Protein AF-A0A9Q0P8E7-F1 (afdb_monomer)

Radius of gyration: 23.66 Å; Cα contacts (8 Å, |Δi|>4): 334; chains: 1; bounding box: 44×58×59 Å

InterPro domains:
  IPR012562 GUCT [PF08152] (137-218)
  IPR027417 P-loop containing nucleoside triphosphate hydrolase [G3DSA:3.40.50.300] (23-135)
  IPR027417 P-loop containing nucleoside triphosphate hydrolase [SSF52540] (27-108)
  IPR035979 RNA-binding domain superfamily [SSF54928] (144-217)
  IPR050079 DEAD box RNA helicase [PTHR47959] (25-187)
  IPR059027 DDX21/DDX50 dimerisation domain [PF26142] (85-135)

Secondary structure (DSSP, 8-state):
----TTEEEEEEEEE----SS--BSEEEESS--SSHHHHHHHHTTB--TT-EEEEEEEEEGGGHHHHHHHHHHHT-PPEEEPPPPHHHHHHHHHHHHHHHHTTS-HHHHHHHHHHHHHHHHHHTHHHHHHHHHHHTT-SSPPPPB-TTT--BTEEEEEEEE-TTT--SPP-HHHHHHHHHHH-HHHHHS---EEE-TTSSEEEEEEEHHHHHHHHTSPPPTTEEEE-

Structure (mmCIF, N/CA/C/O backbone):
data_AF-A0A9Q0P8E7-F1
#
_entry.id   AF-A0A9Q0P8E7-F1
#
loop_
_atom_site.group_PDB
_atom_site.id
_atom_site.type_symbol
_atom_site.label_atom_id
_atom_site.label_alt_id
_atom_site.label_comp_id
_atom_site.label_asym_id
_atom_site.label_entity_id
_atom_site.label_seq_id
_atom_site.pdbx_PDB_ins_code
_atom_site.Cartn_x
_atom_site.Cartn_y
_atom_site.Cartn_z
_atom_site.occupancy
_atom_site.B_iso_or_equiv
_atom_site.auth_seq_id
_atom_site.auth_comp_id
_atom_site.auth_asym_id
_atom_site.auth_atom_id
_atom_site.pdbx_PDB_model_num
ATOM 1 N N . MET A 1 1 ? 3.735 -5.425 6.706 1.00 26.36 1 MET A N 1
ATOM 2 C CA . MET A 1 1 ? 3.389 -6.072 5.425 1.00 26.36 1 MET A CA 1
ATOM 3 C C . MET A 1 1 ? 3.982 -5.191 4.336 1.00 26.36 1 MET A C 1
ATOM 5 O O . MET A 1 1 ? 3.662 -4.012 4.311 1.00 26.36 1 MET A O 1
ATOM 9 N N . VAL A 1 2 ? 4.982 -5.672 3.596 1.00 25.03 2 VAL A N 1
ATOM 10 C CA . VAL A 1 2 ? 5.740 -4.841 2.645 1.00 25.03 2 VAL A CA 1
ATOM 11 C C . VAL A 1 2 ? 5.049 -4.952 1.295 1.00 25.03 2 VAL A C 1
ATOM 13 O O . VAL A 1 2 ? 5.231 -5.946 0.603 1.00 25.03 2 VAL A O 1
ATOM 16 N N . PHE A 1 3 ? 4.211 -3.972 0.966 1.00 35.22 3 PHE A N 1
ATOM 17 C CA . PHE A 1 3 ? 3.725 -3.800 -0.397 1.00 35.22 3 PHE A CA 1
ATOM 18 C C . PHE A 1 3 ? 4.709 -2.886 -1.115 1.00 35.22 3 PHE A C 1
ATOM 20 O O . PHE A 1 3 ? 4.715 -1.671 -0.937 1.00 35.22 3 PHE A O 1
ATOM 27 N N . ASP A 1 4 ? 5.608 -3.520 -1.849 1.00 40.09 4 ASP A N 1
ATOM 28 C CA . ASP A 1 4 ? 6.466 -2.872 -2.823 1.00 40.09 4 ASP A CA 1
ATOM 29 C C . ASP A 1 4 ? 5.620 -2.524 -4.062 1.00 40.09 4 ASP A C 1
ATOM 31 O O . ASP A 1 4 ? 5.033 -3.417 -4.671 1.00 40.09 4 ASP A O 1
ATOM 35 N N . ARG A 1 5 ? 5.509 -1.240 -4.431 1.00 41.00 5 ARG A N 1
ATOM 36 C CA . ARG A 1 5 ? 4.754 -0.819 -5.631 1.00 41.00 5 ARG A CA 1
ATOM 37 C C . ARG A 1 5 ? 5.446 -1.214 -6.942 1.00 41.00 5 ARG A C 1
ATOM 39 O O . ARG A 1 5 ? 4.818 -1.085 -7.990 1.00 41.00 5 ARG A O 1
ATOM 46 N N . GLU A 1 6 ? 6.684 -1.719 -6.927 1.00 42.59 6 GLU A N 1
ATOM 47 C CA . GLU A 1 6 ? 7.258 -2.368 -8.117 1.00 42.59 6 GLU A CA 1
ATOM 48 C C . GLU A 1 6 ? 6.738 -3.799 -8.326 1.00 42.59 6 GLU A C 1
ATOM 50 O O . GLU A 1 6 ? 6.921 -4.390 -9.400 1.00 42.59 6 GLU A O 1
ATOM 55 N N . SER A 1 7 ? 6.048 -4.344 -7.322 1.00 50.69 7 SER A N 1
ATOM 56 C CA . SER A 1 7 ? 5.418 -5.652 -7.376 1.00 50.69 7 SER A CA 1
ATOM 57 C C . SER A 1 7 ? 3.962 -5.517 -7.819 1.00 50.69 7 SER A C 1
ATOM 59 O O . SER A 1 7 ? 3.120 -4.931 -7.141 1.00 50.69 7 SER A O 1
ATOM 61 N N . SER A 1 8 ? 3.657 -6.053 -8.994 1.00 58.56 8 SER A N 1
ATOM 62 C CA . SER A 1 8 ? 2.297 -6.105 -9.529 1.00 58.56 8 SER A CA 1
ATOM 63 C C . SER A 1 8 ? 1.613 -7.409 -9.110 1.00 58.56 8 SER A C 1
ATOM 65 O O . SER A 1 8 ? 2.279 -8.414 -8.846 1.00 58.56 8 SER A O 1
ATOM 67 N N . LEU A 1 9 ? 0.279 -7.397 -9.063 1.00 68.19 9 LEU A N 1
ATOM 68 C CA . LEU A 1 9 ? -0.528 -8.567 -8.725 1.00 68.19 9 LEU A CA 1
ATOM 69 C C . LEU A 1 9 ? -1.249 -9.093 -9.968 1.00 68.19 9 LEU A C 1
ATOM 71 O O . LEU A 1 9 ? -1.713 -8.324 -10.810 1.00 68.19 9 LEU A O 1
ATOM 75 N N . CYS A 1 10 ? -1.343 -10.414 -10.078 1.00 66.88 10 CYS A N 1
ATOM 76 C CA . CYS A 1 10 ? -2.197 -11.092 -11.051 1.00 66.88 10 CYS A CA 1
ATOM 77 C C . CYS A 1 10 ? -3.254 -11.924 -10.327 1.00 66.88 10 CYS A C 1
ATOM 79 O O . CYS A 1 10 ? -2.896 -12.701 -9.443 1.00 66.88 10 CYS A O 1
ATOM 81 N N . LEU A 1 11 ? -4.521 -11.791 -10.716 1.00 66.94 11 LEU A N 1
ATOM 82 C CA . LEU A 1 11 ? -5.637 -12.582 -10.203 1.00 66.94 11 LEU A CA 1
ATOM 83 C C . LEU A 1 11 ? -6.106 -13.616 -11.228 1.00 66.94 11 LEU A C 1
ATOM 85 O O . LEU A 1 11 ? -6.181 -13.337 -12.427 1.00 66.94 11 LEU A O 1
ATOM 89 N N . LEU A 1 12 ? -6.458 -14.803 -10.731 1.00 66.12 12 LEU A N 1
ATOM 90 C CA . LEU A 1 12 ? -7.119 -15.853 -11.502 1.00 66.12 12 LEU A CA 1
ATOM 91 C C . LEU A 1 12 ? -8.271 -16.489 -10.695 1.00 66.12 12 LEU A C 1
ATOM 93 O O . LEU A 1 12 ? -8.021 -16.995 -9.593 1.00 66.12 12 LEU A O 1
ATOM 97 N N . PRO A 1 13 ? -9.503 -16.535 -11.238 1.00 60.94 13 PRO A N 1
ATOM 98 C CA . PRO A 1 13 ? -10.588 -17.339 -10.684 1.00 60.94 13 PRO A CA 1
ATOM 99 C C . PRO A 1 13 ? -10.421 -18.825 -11.049 1.00 60.94 13 PRO A C 1
ATOM 101 O O . PRO A 1 13 ? -10.174 -19.179 -12.202 1.00 60.94 13 PRO A O 1
ATOM 104 N N . LEU A 1 14 ? -10.567 -19.711 -10.063 1.00 60.06 14 LEU A N 1
ATOM 105 C CA . LEU A 1 14 ? -10.424 -21.164 -10.194 1.00 60.06 14 LEU A CA 1
ATOM 106 C C . LEU A 1 14 ? -11.671 -21.878 -9.665 1.00 60.06 14 LEU A C 1
ATOM 108 O O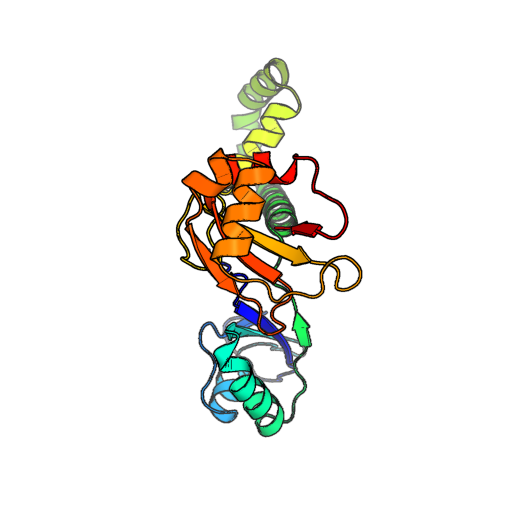 . LEU A 1 14 ? -12.055 -21.701 -8.510 1.00 60.06 14 LEU A O 1
ATOM 112 N N . MET A 1 15 ? -12.269 -22.744 -10.484 1.00 53.81 15 MET A N 1
ATOM 113 C CA . MET A 1 15 ? -13.305 -23.690 -10.058 1.00 53.81 15 MET A CA 1
ATOM 114 C C . MET A 1 15 ? -12.689 -25.081 -9.880 1.00 53.81 15 MET A C 1
ATOM 116 O O . MET A 1 15 ? -12.276 -25.683 -10.871 1.00 53.81 15 MET A O 1
ATOM 120 N N . LEU A 1 16 ? -12.667 -25.631 -8.657 1.00 50.19 16 LEU A N 1
ATOM 121 C CA . LEU A 1 16 ? -12.149 -26.985 -8.424 1.00 50.19 16 LEU A CA 1
ATOM 122 C C . LEU A 1 16 ? -13.096 -27.870 -7.591 1.00 50.19 16 LEU A C 1
ATOM 124 O O . LEU A 1 16 ? -13.428 -27.616 -6.436 1.00 50.19 16 LEU A O 1
ATOM 128 N N . HIS A 1 17 ? -13.509 -29.002 -8.155 1.00 49.62 17 HIS A N 1
ATOM 129 C CA . HIS 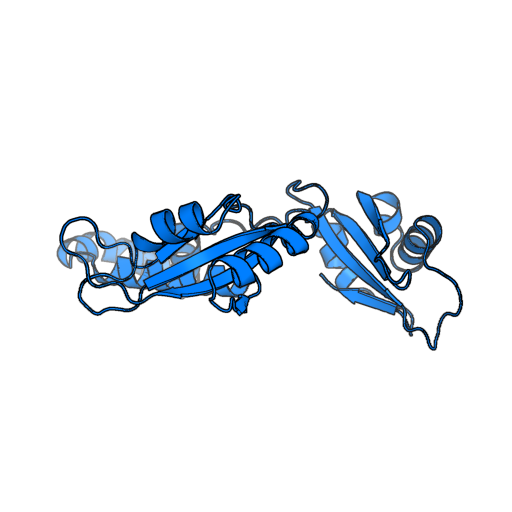A 1 17 ? -14.300 -30.001 -7.436 1.00 49.62 17 HIS A CA 1
ATOM 130 C C . HIS A 1 17 ? -13.385 -31.046 -6.790 1.00 49.62 17 HIS A C 1
ATOM 132 O O . HIS A 1 17 ? -13.130 -32.088 -7.387 1.00 49.62 17 HIS A O 1
ATOM 138 N N . LEU A 1 18 ? -12.895 -30.802 -5.566 1.00 37.62 18 LEU A N 1
ATOM 139 C CA . LEU A 1 18 ? -12.249 -31.863 -4.782 1.00 37.62 18 LEU A CA 1
ATOM 140 C C . LEU A 1 18 ? -12.406 -31.733 -3.256 1.00 37.62 18 LEU A C 1
ATOM 142 O O . LEU A 1 18 ? -12.385 -30.655 -2.661 1.00 37.62 18 LEU A O 1
ATOM 146 N N . VAL A 1 19 ? -12.602 -32.907 -2.656 1.00 38.69 19 VAL A N 1
ATOM 147 C CA . VAL A 1 19 ? -13.008 -33.220 -1.279 1.00 38.69 19 VAL A CA 1
ATOM 148 C C . VAL A 1 19 ? -11.929 -32.871 -0.239 1.00 38.69 19 VAL A C 1
ATOM 150 O O . VAL A 1 19 ? -10.742 -33.049 -0.481 1.00 38.69 19 VAL A O 1
ATOM 153 N N . GLY A 1 20 ? -12.363 -32.433 0.952 1.00 40.19 20 GLY A N 1
ATOM 154 C CA . GLY A 1 20 ? -11.711 -32.741 2.238 1.00 40.19 20 GLY A CA 1
ATOM 155 C C . GLY A 1 20 ? -10.509 -31.896 2.691 1.00 40.19 20 GLY A C 1
ATOM 156 O O . GLY A 1 20 ? -9.395 -32.080 2.212 1.00 40.19 20 GLY A O 1
ATOM 157 N N . LEU A 1 21 ? -10.748 -31.076 3.725 1.00 37.81 21 LEU A N 1
ATOM 158 C CA . LEU A 1 21 ? -9.804 -30.421 4.655 1.00 37.81 21 LEU A CA 1
ATOM 159 C C . LEU A 1 21 ? -9.171 -29.071 4.238 1.00 37.81 21 LEU A C 1
ATOM 161 O O . LEU A 1 21 ? -8.441 -28.968 3.254 1.00 37.81 21 LEU A O 1
ATOM 165 N N . ILE A 1 22 ? -9.442 -28.082 5.110 1.00 40.78 22 ILE A N 1
ATOM 166 C CA . ILE A 1 22 ? -9.050 -26.657 5.171 1.00 40.78 22 ILE A CA 1
ATOM 167 C C . ILE A 1 22 ? -9.604 -25.796 4.019 1.00 40.78 22 ILE A C 1
ATOM 169 O O . ILE A 1 22 ? -9.157 -25.877 2.878 1.00 40.78 22 ILE A O 1
ATOM 173 N N . SER A 1 23 ? -10.600 -24.955 4.317 1.00 41.44 23 SER A N 1
ATOM 174 C CA . SER A 1 23 ? -11.191 -24.004 3.368 1.00 41.44 23 SER A CA 1
ATOM 175 C C . SER A 1 23 ? -10.263 -22.804 3.149 1.00 41.44 23 SER A C 1
ATOM 177 O O . SER A 1 23 ? -10.319 -21.833 3.900 1.00 41.44 23 SER A O 1
ATOM 179 N N . GLN A 1 24 ? -9.412 -22.848 2.125 1.00 55.75 24 GLN A N 1
ATOM 180 C CA . GLN A 1 24 ? -8.679 -21.664 1.670 1.00 55.75 24 GLN A CA 1
ATOM 181 C C . GLN A 1 24 ? -9.476 -20.985 0.553 1.00 55.75 24 GLN A C 1
ATOM 183 O O . GLN A 1 24 ? -9.570 -21.494 -0.564 1.00 55.75 24 GLN A O 1
ATOM 188 N N . THR A 1 25 ? -10.094 -19.845 0.868 1.00 67.00 25 THR A N 1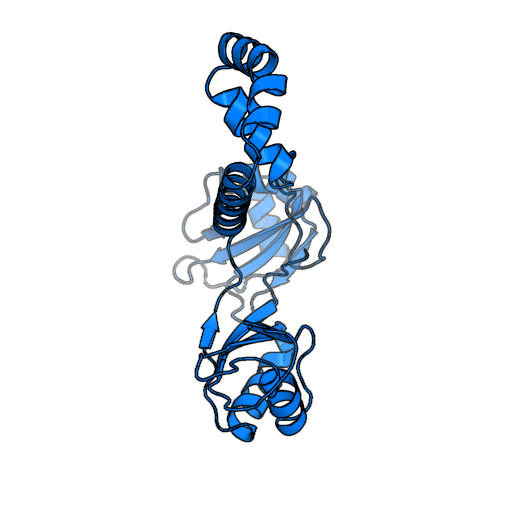
ATOM 189 C CA . THR A 1 25 ? -10.829 -19.013 -0.102 1.00 67.00 25 THR A CA 1
ATOM 190 C C . THR A 1 25 ? -9.900 -18.406 -1.148 1.00 67.00 25 THR A C 1
ATOM 192 O O . THR A 1 25 ? -10.341 -18.127 -2.259 1.00 67.00 25 THR A O 1
ATOM 195 N N . GLN A 1 26 ? -8.620 -18.232 -0.807 1.00 77.88 26 GLN A N 1
ATOM 196 C CA . GLN A 1 26 ? -7.619 -17.625 -1.674 1.00 77.88 26 GLN A CA 1
ATOM 197 C C . GLN A 1 26 ? -6.240 -18.275 -1.474 1.00 77.88 26 GLN A C 1
ATOM 199 O O . GLN A 1 26 ? -5.923 -18.741 -0.378 1.00 77.88 26 GLN A O 1
ATOM 204 N N . ILE A 1 27 ? -5.423 -18.300 -2.529 1.00 85.44 27 ILE A N 1
ATOM 205 C CA . ILE A 1 27 ? -4.009 -18.711 -2.510 1.00 85.44 27 ILE A CA 1
ATOM 206 C C . ILE A 1 27 ? -3.159 -17.542 -2.990 1.00 85.44 27 ILE A C 1
ATOM 208 O O . ILE A 1 27 ? -3.457 -16.960 -4.027 1.00 85.44 27 ILE A O 1
ATOM 212 N N . ILE A 1 28 ? -2.085 -17.227 -2.266 1.00 86.75 28 ILE A N 1
ATOM 213 C CA . ILE A 1 28 ? -1.140 -16.170 -2.639 1.00 86.75 28 ILE A CA 1
ATOM 214 C C . ILE A 1 28 ? 0.215 -16.809 -2.944 1.00 86.75 28 ILE A C 1
ATOM 216 O O . ILE A 1 28 ? 0.825 -17.440 -2.079 1.00 86.75 28 ILE A O 1
ATOM 220 N N . HIS A 1 29 ? 0.694 -16.640 -4.173 1.00 87.25 29 HIS A N 1
ATOM 221 C CA . HIS A 1 29 ? 2.041 -17.013 -4.592 1.00 87.25 29 HIS A CA 1
ATOM 222 C C . HIS A 1 29 ? 2.970 -15.828 -4.349 1.00 87.25 29 HIS A C 1
ATOM 224 O O . HIS A 1 29 ? 2.994 -14.883 -5.136 1.00 87.25 29 HIS A O 1
ATOM 230 N N . TYR A 1 30 ? 3.697 -15.879 -3.231 1.00 85.00 30 TYR A N 1
ATOM 231 C CA . TYR A 1 30 ? 4.673 -14.848 -2.867 1.00 85.00 30 TYR A CA 1
ATOM 232 C C . TYR A 1 30 ? 5.881 -14.833 -3.813 1.00 85.00 30 TYR A C 1
ATOM 234 O O . TYR A 1 30 ? 6.385 -13.775 -4.170 1.00 85.00 30 TYR A O 1
ATOM 242 N N . GLU A 1 31 ? 6.311 -16.016 -4.251 1.00 85.50 31 GLU A N 1
ATOM 243 C CA . GLU A 1 31 ? 7.310 -16.186 -5.302 1.00 85.50 31 GLU A CA 1
ATOM 244 C C . GLU A 1 31 ? 6.644 -16.763 -6.545 1.00 85.50 31 GLU A C 1
ATOM 246 O O . GLU A 1 31 ? 5.782 -17.647 -6.450 1.00 85.50 31 GLU A O 1
ATOM 251 N N . LEU A 1 32 ? 7.068 -16.282 -7.713 1.00 86.81 32 LEU A N 1
ATOM 252 C CA . LEU A 1 32 ? 6.521 -16.734 -8.980 1.00 86.81 32 LEU A CA 1
ATOM 253 C C . LEU A 1 32 ? 6.874 -18.217 -9.217 1.00 86.81 32 LEU A C 1
ATOM 255 O O . LEU A 1 32 ? 8.054 -18.572 -9.168 1.00 86.81 32 LEU A O 1
ATOM 259 N N . PRO A 1 33 ? 5.890 -19.091 -9.499 1.00 87.88 33 PRO A N 1
ATOM 260 C CA . PRO A 1 33 ? 6.164 -20.468 -9.896 1.00 87.88 33 PRO A CA 1
ATOM 261 C C . PRO A 1 33 ? 7.005 -20.522 -11.175 1.00 87.88 33 PRO A C 1
ATOM 263 O O . PRO A 1 33 ? 6.771 -19.758 -12.112 1.00 87.88 33 PRO A O 1
ATOM 266 N N . ASN A 1 34 ? 7.958 -21.453 -11.227 1.00 85.06 34 ASN A N 1
ATOM 267 C CA . ASN A 1 34 ? 8.855 -21.606 -12.378 1.00 85.06 34 ASN A CA 1
ATOM 268 C C . ASN A 1 34 ? 8.170 -22.245 -13.597 1.00 85.06 34 ASN A C 1
ATOM 270 O O . ASN A 1 34 ? 8.646 -22.079 -14.718 1.00 85.06 34 ASN A O 1
ATOM 274 N N . ASP A 1 35 ? 7.072 -22.971 -13.380 1.00 87.38 35 ASP A N 1
ATOM 275 C CA . ASP A 1 35 ? 6.348 -23.723 -14.401 1.00 87.38 35 ASP A CA 1
ATOM 276 C C . ASP A 1 35 ? 4.837 -23.784 -14.106 1.00 87.38 35 ASP A C 1
ATOM 278 O O . ASP A 1 35 ? 4.372 -23.558 -12.979 1.00 87.38 35 ASP A O 1
ATOM 282 N N . ALA A 1 36 ? 4.061 -24.081 -15.152 1.00 87.06 36 ALA A N 1
ATOM 283 C CA . ALA A 1 36 ? 2.602 -24.120 -15.100 1.00 87.06 36 ALA A CA 1
ATOM 284 C C . ALA A 1 36 ? 2.057 -25.264 -14.231 1.00 87.06 36 ALA A C 1
ATOM 286 O O . ALA A 1 36 ? 1.033 -25.093 -13.572 1.00 87.06 36 ALA A O 1
ATOM 287 N N . GLU A 1 37 ? 2.738 -26.409 -14.183 1.00 86.00 37 GLU A N 1
ATOM 288 C CA . GLU A 1 37 ? 2.315 -27.566 -13.389 1.00 86.00 37 GLU A CA 1
ATOM 289 C C . GLU A 1 37 ? 2.348 -27.237 -11.889 1.00 86.00 37 GLU A C 1
ATOM 291 O O . GLU A 1 37 ? 1.368 -27.434 -11.167 1.00 86.00 37 GLU A O 1
ATOM 296 N N . THR A 1 38 ? 3.440 -26.627 -11.431 1.00 87.25 38 THR A N 1
ATOM 297 C CA . THR A 1 38 ? 3.610 -26.134 -10.064 1.00 87.25 38 THR A CA 1
ATOM 298 C C . THR A 1 38 ? 2.567 -25.073 -9.727 1.00 87.25 38 THR A C 1
ATOM 300 O O . THR A 1 38 ? 1.990 -25.105 -8.634 1.00 87.25 38 THR A O 1
ATOM 303 N N . PHE A 1 39 ? 2.292 -24.149 -10.654 1.00 87.25 39 PHE A N 1
ATOM 304 C CA . PHE A 1 39 ? 1.235 -23.157 -10.479 1.00 87.25 39 PHE A CA 1
ATOM 305 C C . PHE A 1 39 ? -0.129 -23.826 -10.277 1.00 87.25 39 PHE A C 1
ATOM 307 O O . PHE A 1 39 ? -0.792 -23.550 -9.278 1.00 87.25 39 PHE A O 1
ATOM 314 N N . VAL A 1 40 ? -0.524 -24.751 -11.155 1.00 84.38 40 VAL A N 1
ATOM 315 C CA . VAL A 1 40 ? -1.815 -25.452 -11.076 1.00 84.38 40 VAL A CA 1
ATOM 316 C C . VAL A 1 40 ? -1.919 -26.290 -9.798 1.00 84.38 40 VAL A C 1
ATOM 318 O O . VAL A 1 40 ? -2.937 -26.226 -9.111 1.00 84.38 40 VAL A O 1
ATOM 321 N N . HIS A 1 41 ? -0.870 -27.017 -9.407 1.00 85.06 41 HIS A N 1
ATOM 322 C CA . HIS A 1 41 ? -0.876 -27.843 -8.193 1.00 85.06 41 HIS A CA 1
ATOM 323 C C . HIS A 1 41 ? -1.008 -27.035 -6.894 1.00 85.06 41 HIS A C 1
ATOM 325 O O . HIS A 1 41 ? -1.677 -27.477 -5.951 1.00 85.06 41 HIS A O 1
ATOM 331 N N . ARG A 1 42 ? -0.378 -25.856 -6.828 1.00 84.88 42 ARG A N 1
ATOM 332 C CA . ARG A 1 42 ? -0.468 -24.944 -5.676 1.00 84.88 42 ARG A CA 1
ATOM 333 C C . ARG A 1 42 ? -1.802 -24.203 -5.657 1.00 84.88 42 ARG A C 1
ATOM 335 O O . ARG A 1 42 ? -2.469 -24.162 -4.626 1.00 84.88 42 ARG A O 1
ATOM 342 N N . SER A 1 43 ? -2.217 -23.674 -6.804 1.00 84.50 43 SER A N 1
ATOM 343 C CA . SER A 1 43 ? -3.485 -22.963 -6.964 1.00 84.50 43 SER A CA 1
ATOM 344 C C . SER A 1 43 ? -4.694 -23.886 -6.787 1.00 84.50 43 SER A C 1
ATOM 346 O O . SER A 1 43 ? -5.718 -23.460 -6.267 1.00 84.50 43 SER A O 1
ATOM 348 N N . GLY A 1 44 ? -4.566 -25.183 -7.083 1.00 77.56 44 GLY A N 1
ATOM 349 C CA . GLY A 1 44 ? -5.608 -26.191 -6.856 1.00 77.56 44 GLY A CA 1
ATOM 350 C C . GLY A 1 44 ? -5.970 -26.434 -5.382 1.00 77.56 44 GLY A C 1
ATOM 351 O O . GLY A 1 44 ? -6.782 -27.304 -5.073 1.00 77.56 44 GLY A O 1
ATOM 352 N N . ARG A 1 45 ? -5.372 -25.690 -4.443 1.00 79.00 45 ARG A N 1
ATOM 353 C CA . ARG A 1 45 ? -5.734 -25.707 -3.019 1.00 79.00 45 ARG A CA 1
ATOM 354 C C . ARG A 1 45 ? -6.902 -24.774 -2.677 1.00 79.00 45 ARG A C 1
ATOM 356 O O . ARG A 1 45 ? -7.463 -24.934 -1.591 1.00 79.00 45 ARG A O 1
ATOM 363 N N . THR A 1 46 ? -7.306 -23.880 -3.589 1.00 76.88 46 THR A N 1
ATOM 364 C CA . THR A 1 46 ? -8.482 -23.003 -3.435 1.00 76.88 46 THR A CA 1
ATOM 365 C C . THR A 1 46 ? -9.729 -23.516 -4.175 1.00 76.88 46 THR A C 1
ATOM 367 O O . THR A 1 46 ? -9.652 -24.473 -4.940 1.00 76.88 46 THR A O 1
ATOM 370 N N . GLY A 1 47 ? -10.890 -22.896 -3.920 1.00 66.00 47 GLY A N 1
ATOM 371 C CA . GLY A 1 47 ? -12.114 -23.089 -4.706 1.00 66.00 47 GLY A CA 1
ATOM 372 C C . GLY A 1 47 ? -12.768 -24.460 -4.558 1.00 66.00 47 GLY A C 1
ATOM 373 O O . GLY A 1 47 ? -13.021 -25.115 -5.559 1.00 66.00 47 GLY A O 1
ATOM 374 N N . ARG A 1 48 ? -13.016 -24.916 -3.318 1.00 66.50 48 ARG A N 1
ATOM 375 C CA . ARG A 1 48 ? -13.616 -26.234 -3.018 1.00 66.50 48 ARG A CA 1
ATOM 376 C C . ARG A 1 48 ? -15.145 -26.188 -2.891 1.00 66.50 48 ARG A C 1
ATOM 378 O O . ARG A 1 48 ? -15.721 -25.158 -2.551 1.00 66.50 48 ARG A O 1
ATOM 385 N N . ALA A 1 49 ? -15.788 -27.349 -3.065 1.00 61.59 49 ALA A N 1
ATOM 386 C CA . ALA A 1 49 ? -17.235 -27.562 -2.884 1.00 61.59 49 ALA A CA 1
ATOM 387 C C . ALA A 1 49 ? -18.124 -26.690 -3.796 1.00 61.59 49 ALA A C 1
ATOM 389 O O . ALA A 1 49 ? -19.112 -26.112 -3.347 1.00 61.59 49 ALA A O 1
ATOM 390 N N . GLY A 1 50 ? -17.753 -26.583 -5.076 1.00 59.66 50 GLY A N 1
ATOM 391 C CA . GLY A 1 50 ? -18.515 -25.831 -6.079 1.00 59.66 50 GLY A CA 1
ATOM 392 C C . GLY A 1 50 ? -18.404 -24.308 -5.955 1.00 59.66 50 GLY A C 1
ATOM 393 O O . GLY A 1 50 ? -19.085 -23.601 -6.690 1.00 59.66 50 GLY A O 1
ATOM 394 N N . LYS A 1 51 ? -17.560 -23.799 -5.047 1.00 66.31 51 LYS A N 1
ATOM 395 C CA . LYS A 1 51 ? -17.255 -22.369 -4.922 1.00 66.31 51 LYS A CA 1
ATOM 396 C C . LYS A 1 51 ? -16.037 -22.003 -5.761 1.00 66.31 51 LYS A C 1
ATOM 398 O O . LYS A 1 51 ? -15.088 -22.779 -5.844 1.00 66.31 51 LYS A O 1
ATOM 403 N N . GLU A 1 52 ? -16.053 -20.805 -6.326 1.00 71.44 52 GLU A N 1
ATOM 404 C CA . GLU A 1 52 ? -14.875 -20.215 -6.957 1.00 71.44 52 GLU A CA 1
ATOM 405 C C . GLU A 1 52 ? -13.820 -19.879 -5.893 1.00 71.44 52 GLU A C 1
ATOM 407 O O . GLU A 1 52 ? -14.140 -19.440 -4.785 1.00 71.44 52 GLU A O 1
ATOM 412 N N . GLY A 1 53 ? -12.559 -20.140 -6.217 1.00 75.94 53 GLY A N 1
ATOM 413 C CA . GLY A 1 53 ? -11.393 -19.725 -5.449 1.00 75.94 53 GLY A CA 1
ATOM 414 C C . GLY A 1 53 ? -10.571 -18.714 -6.231 1.00 75.94 53 GLY A C 1
ATOM 415 O O . GLY A 1 53 ? -10.619 -18.692 -7.459 1.00 75.94 53 GLY A O 1
ATOM 416 N N . THR A 1 54 ? -9.791 -17.893 -5.535 1.00 84.00 54 THR A N 1
ATOM 417 C CA . THR A 1 54 ? -8.922 -16.896 -6.176 1.00 84.00 54 THR A CA 1
ATOM 418 C C . THR A 1 54 ? -7.455 -17.241 -5.944 1.00 84.00 54 THR A C 1
ATOM 420 O O . THR A 1 54 ? -7.035 -17.451 -4.807 1.00 84.00 54 THR A O 1
ATOM 423 N N . ALA A 1 55 ? -6.656 -17.279 -7.009 1.00 86.19 55 ALA A N 1
ATOM 424 C CA . ALA A 1 55 ? -5.200 -17.315 -6.909 1.00 86.19 55 ALA A CA 1
ATOM 425 C C . ALA A 1 55 ? -4.620 -15.933 -7.228 1.00 86.19 55 ALA A C 1
ATOM 427 O O . ALA A 1 55 ? -4.978 -15.329 -8.237 1.00 86.19 55 ALA A O 1
ATOM 428 N N . ILE A 1 56 ? -3.723 -15.458 -6.366 1.00 89.19 56 ILE A N 1
ATOM 429 C CA . ILE A 1 56 ? -3.027 -14.178 -6.480 1.00 89.19 56 ILE A CA 1
ATOM 430 C C . ILE A 1 56 ? -1.543 -14.461 -6.693 1.00 89.19 56 ILE A C 1
ATOM 432 O O . ILE A 1 56 ? -0.951 -15.212 -5.920 1.00 89.19 56 ILE A O 1
ATOM 436 N N . LEU A 1 57 ? -0.928 -13.871 -7.714 1.00 89.19 57 LEU A N 1
ATOM 437 C CA . LEU A 1 57 ? 0.510 -13.977 -7.958 1.00 89.19 57 LEU A CA 1
ATOM 438 C C . LEU A 1 57 ? 1.169 -12.615 -7.766 1.00 89.19 57 LEU A C 1
ATOM 440 O O . LEU A 1 57 ? 0.753 -11.643 -8.395 1.00 89.19 57 LEU A O 1
ATOM 444 N N . MET A 1 58 ? 2.205 -12.565 -6.929 1.00 89.62 58 MET A N 1
ATOM 445 C CA . MET A 1 58 ? 3.091 -11.410 -6.787 1.00 89.62 58 MET A CA 1
ATOM 446 C C . MET A 1 58 ? 4.283 -11.571 -7.730 1.00 89.62 58 MET A C 1
ATOM 448 O O . MET A 1 58 ? 4.886 -12.643 -7.798 1.00 89.62 58 MET A O 1
ATOM 452 N N . PHE A 1 59 ? 4.619 -10.521 -8.477 1.00 86.56 59 PHE A N 1
ATOM 453 C CA . PHE A 1 59 ? 5.771 -10.540 -9.377 1.00 86.56 59 PHE A CA 1
ATOM 454 C C . PHE A 1 59 ? 6.396 -9.150 -9.519 1.00 86.56 59 PHE A C 1
ATOM 456 O O . PHE A 1 59 ? 5.698 -8.140 -9.450 1.00 86.56 59 PHE A O 1
ATOM 463 N N . THR A 1 60 ? 7.702 -9.100 -9.780 1.00 84.62 60 THR A N 1
ATOM 464 C CA . THR A 1 60 ? 8.432 -7.848 -10.039 1.00 84.62 60 THR A CA 1
ATOM 465 C C . THR A 1 60 ? 8.454 -7.496 -11.526 1.00 84.62 60 THR A C 1
ATOM 467 O O . THR A 1 60 ? 8.257 -8.348 -12.398 1.00 84.62 60 THR A O 1
ATOM 470 N N . SER A 1 61 ? 8.768 -6.243 -11.856 1.00 79.19 61 SER A N 1
ATOM 471 C CA . SER A 1 61 ? 8.875 -5.760 -13.244 1.00 79.19 61 SER A CA 1
ATOM 472 C C . SER A 1 61 ? 9.754 -6.652 -14.145 1.00 79.19 61 SER A C 1
ATOM 474 O O . SER A 1 61 ? 9.393 -6.932 -15.294 1.00 79.19 61 SER A O 1
ATOM 476 N N . SER A 1 62 ? 10.860 -7.177 -13.606 1.00 81.81 62 SER A N 1
ATOM 477 C CA . SER A 1 62 ? 11.786 -8.074 -14.315 1.00 81.81 62 SER A CA 1
ATOM 478 C C . SER A 1 62 ? 11.180 -9.445 -14.653 1.00 81.81 62 SER A C 1
ATOM 480 O O . SER A 1 62 ? 11.524 -10.048 -15.671 1.00 81.81 62 SER A O 1
ATOM 482 N N . GLN A 1 63 ? 10.212 -9.909 -13.860 1.00 87.25 63 GLN A N 1
ATOM 483 C CA . GLN A 1 63 ? 9.558 -11.214 -13.998 1.00 87.25 63 GLN A CA 1
ATOM 484 C C . GLN A 1 63 ? 8.357 -1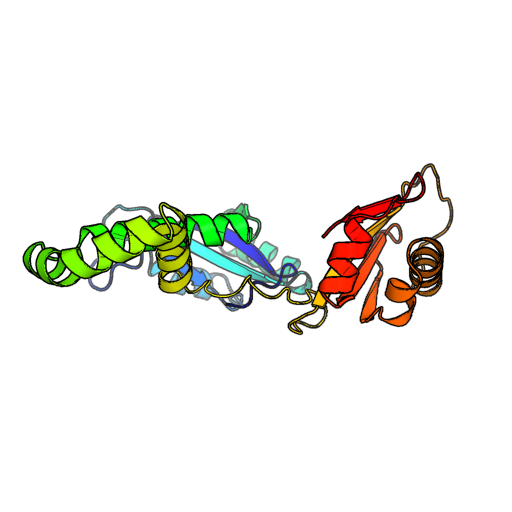1.195 -14.954 1.00 87.25 63 GLN A C 1
ATOM 486 O O . GLN A 1 63 ? 7.751 -12.233 -15.224 1.00 87.25 63 GLN A O 1
ATOM 491 N N . ARG A 1 64 ? 8.017 -10.039 -15.537 1.00 86.81 64 ARG A N 1
ATOM 492 C CA . ARG A 1 64 ? 6.837 -9.883 -16.405 1.00 86.81 64 ARG A CA 1
ATOM 493 C C . ARG A 1 64 ? 6.828 -10.823 -17.616 1.00 86.81 64 ARG A C 1
ATOM 495 O O . ARG A 1 64 ? 5.761 -11.234 -18.069 1.00 86.81 64 ARG A O 1
ATOM 502 N N . ARG A 1 65 ? 8.001 -11.171 -18.161 1.00 88.25 65 ARG A N 1
ATOM 503 C CA . ARG A 1 65 ? 8.107 -12.157 -19.257 1.00 88.25 65 ARG A CA 1
ATOM 504 C C . ARG A 1 65 ? 7.747 -13.563 -18.783 1.00 88.25 65 ARG A C 1
ATOM 506 O O . ARG A 1 65 ? 7.036 -14.262 -19.497 1.00 88.25 65 ARG A O 1
ATOM 513 N N . THR A 1 66 ? 8.186 -13.937 -17.585 1.00 89.38 66 THR A N 1
ATOM 514 C CA . THR A 1 66 ? 7.882 -15.230 -16.965 1.00 89.38 66 THR A CA 1
ATOM 515 C C . THR A 1 66 ? 6.387 -15.370 -16.705 1.00 89.38 66 THR A C 1
ATOM 517 O O . THR A 1 66 ? 5.814 -16.386 -17.075 1.00 89.38 66 THR A O 1
ATOM 520 N N . VAL A 1 67 ? 5.725 -14.320 -16.202 1.00 90.62 67 VAL A N 1
ATOM 521 C CA . VAL A 1 67 ? 4.259 -14.305 -16.018 1.00 90.62 67 VAL A CA 1
ATOM 522 C C . VAL A 1 67 ? 3.521 -14.578 -17.332 1.00 90.62 67 VAL A C 1
ATOM 524 O O . VAL A 1 67 ? 2.611 -15.396 -17.361 1.00 90.62 67 VAL A O 1
ATOM 527 N N . ARG A 1 68 ? 3.945 -13.955 -18.441 1.00 89.00 68 ARG A N 1
ATOM 528 C CA . ARG A 1 68 ? 3.343 -14.190 -19.769 1.00 89.00 68 ARG A CA 1
ATOM 529 C C . ARG A 1 68 ? 3.576 -15.606 -20.300 1.00 89.00 68 ARG A C 1
ATOM 531 O O . ARG A 1 68 ? 2.748 -16.102 -21.061 1.00 89.00 68 ARG A O 1
ATOM 538 N N . SER A 1 69 ? 4.711 -16.227 -19.968 1.00 90.19 69 SER A N 1
ATOM 539 C CA . SER A 1 69 ? 4.939 -17.641 -20.293 1.00 90.19 69 SER A CA 1
ATOM 540 C C . SER A 1 69 ? 4.004 -18.512 -19.471 1.00 90.19 69 SER A C 1
ATOM 542 O O . SER A 1 69 ? 3.269 -19.306 -20.037 1.00 90.19 69 SER A O 1
ATOM 544 N N . LEU A 1 70 ? 3.942 -18.272 -18.160 1.00 89.94 70 LEU A N 1
ATOM 545 C CA . LEU A 1 70 ? 3.097 -19.018 -17.237 1.00 89.94 70 LEU A CA 1
ATOM 546 C C . LEU A 1 70 ? 1.615 -18.954 -17.631 1.00 89.94 70 LEU A C 1
ATOM 548 O O . LEU A 1 70 ? 0.952 -19.981 -17.648 1.00 89.94 70 LEU A O 1
ATOM 552 N N . GLU A 1 71 ? 1.117 -17.773 -18.005 1.00 89.06 71 GLU A N 1
ATOM 553 C CA . GLU A 1 71 ? -0.245 -17.559 -18.512 1.00 89.06 71 GLU A CA 1
ATOM 554 C C . GLU A 1 71 ? -0.529 -18.416 -19.762 1.00 89.06 71 GLU A C 1
ATOM 556 O O . GLU A 1 71 ? -1.550 -19.101 -19.859 1.00 89.06 71 GLU A O 1
ATOM 561 N N . ARG A 1 72 ? 0.417 -18.433 -20.711 1.00 89.19 72 ARG A N 1
ATOM 562 C CA . ARG A 1 72 ? 0.325 -19.222 -21.947 1.00 89.19 72 ARG A CA 1
ATOM 563 C C . ARG A 1 72 ? 0.364 -20.723 -21.672 1.00 89.19 72 ARG A C 1
ATOM 565 O O . ARG A 1 72 ? -0.457 -21.451 -22.221 1.00 89.19 72 ARG A O 1
ATOM 572 N N . ASP A 1 73 ? 1.304 -21.160 -20.844 1.00 89.19 73 ASP A N 1
ATOM 573 C CA . ASP A 1 73 ? 1.578 -22.570 -20.567 1.00 89.19 73 ASP A CA 1
ATOM 574 C C . ASP A 1 73 ? 0.487 -23.183 -19.675 1.00 89.19 73 ASP A C 1
ATOM 576 O O . ASP A 1 73 ? 0.102 -24.335 -19.864 1.00 89.19 73 ASP A O 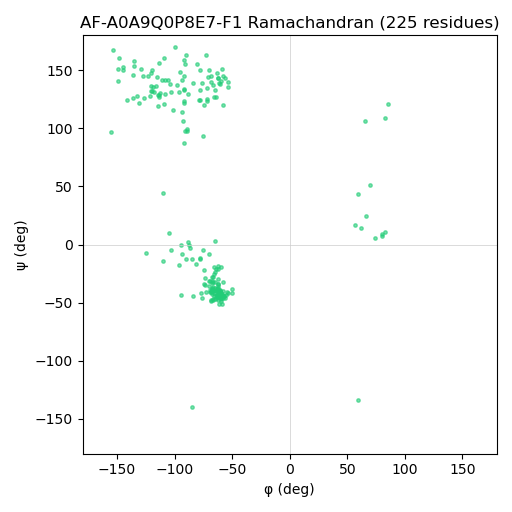1
ATOM 580 N N . ALA A 1 74 ? -0.074 -22.400 -18.747 1.00 85.94 74 ALA A N 1
ATOM 581 C CA . ALA A 1 74 ? -1.226 -22.793 -17.937 1.00 85.94 74 ALA A CA 1
ATOM 582 C C . ALA A 1 74 ? -2.560 -22.700 -18.701 1.00 85.94 74 ALA A C 1
ATOM 584 O O . ALA A 1 74 ? -3.576 -23.196 -18.214 1.00 85.94 74 ALA A O 1
ATOM 585 N N . GLY A 1 75 ? -2.583 -22.050 -19.871 1.00 83.00 75 GLY A N 1
ATOM 586 C CA . GLY A 1 75 ? -3.771 -21.934 -20.720 1.00 83.00 75 GLY A CA 1
ATOM 587 C C . GLY A 1 75 ? -4.909 -21.106 -20.112 1.00 83.00 75 GLY A C 1
ATOM 588 O O . GLY A 1 75 ? -6.069 -21.297 -20.477 1.00 83.00 75 GLY A O 1
ATOM 589 N N . CYS A 1 76 ? -4.608 -20.196 -19.185 1.00 81.69 76 CYS A N 1
ATOM 590 C CA . CYS A 1 76 ? -5.591 -19.358 -18.496 1.00 81.69 76 CYS A CA 1
ATOM 591 C C . CYS A 1 76 ? -5.172 -17.889 -18.560 1.00 81.69 76 CYS A C 1
ATOM 593 O O . CYS A 1 76 ? -3.988 -17.604 -18.657 1.00 81.69 76 CYS A O 1
ATOM 595 N N . LYS A 1 77 ? -6.134 -16.958 -18.548 1.00 83.19 77 LYS A N 1
ATOM 596 C CA . LYS A 1 77 ? -5.844 -15.517 -18.609 1.00 83.19 77 LYS A CA 1
ATOM 597 C C . LYS A 1 77 ? -5.715 -14.935 -17.212 1.00 83.19 77 LYS A C 1
ATOM 599 O O . LYS A 1 77 ? -6.581 -15.184 -16.377 1.00 83.19 77 LYS A O 1
ATOM 604 N N . PHE A 1 78 ? -4.685 -14.130 -16.990 1.00 89.00 78 PHE A N 1
ATOM 605 C CA . PHE A 1 78 ? -4.480 -13.435 -15.723 1.00 89.00 78 PHE A CA 1
ATOM 606 C C . PHE A 1 78 ? -4.996 -12.000 -15.802 1.00 89.00 78 PHE A C 1
ATOM 608 O O . PHE A 1 78 ? -4.762 -11.289 -16.780 1.00 89.00 78 PHE A O 1
ATOM 615 N N . GLU A 1 79 ? -5.677 -11.558 -14.750 1.00 88.88 79 GLU A N 1
ATOM 616 C CA . GLU A 1 79 ? -6.064 -10.160 -14.591 1.00 88.88 79 GLU A CA 1
ATOM 617 C C . GLU A 1 79 ? -4.986 -9.416 -13.807 1.00 88.88 79 GLU A C 1
ATOM 619 O O . GLU A 1 79 ? -4.671 -9.787 -12.679 1.00 88.88 79 GLU A O 1
ATOM 624 N N . PHE A 1 80 ? -4.417 -8.363 -14.392 1.00 86.94 80 PHE A N 1
ATOM 625 C CA . PHE A 1 80 ? -3.492 -7.493 -13.670 1.00 86.94 80 PHE A CA 1
ATOM 626 C C . PHE A 1 80 ? -4.276 -6.536 -12.782 1.00 86.94 80 PHE A C 1
ATOM 628 O O . PHE A 1 80 ? -5.085 -5.757 -13.284 1.00 86.94 80 PHE A O 1
ATOM 635 N N . VAL A 1 81 ? -3.970 -6.547 -11.488 1.00 84.94 81 VAL A N 1
ATOM 636 C CA . VAL A 1 81 ? -4.539 -5.614 -10.516 1.00 84.94 81 VAL A CA 1
ATOM 637 C C . VAL A 1 81 ? -3.427 -4.854 -9.805 1.00 84.94 81 VAL A C 1
ATOM 639 O O . VAL A 1 81 ? -2.331 -5.377 -9.575 1.00 84.94 81 VAL A O 1
ATOM 642 N N . SER A 1 82 ? -3.694 -3.592 -9.482 1.00 77.62 82 SER A N 1
ATOM 643 C CA . SER A 1 82 ? -2.807 -2.812 -8.626 1.00 77.62 82 SER A CA 1
ATOM 644 C C . SER A 1 82 ? -2.870 -3.334 -7.188 1.00 77.62 82 SER A C 1
ATOM 646 O O . SER A 1 82 ? -3.914 -3.838 -6.766 1.00 77.62 82 SER A O 1
ATOM 648 N N . PRO A 1 83 ? -1.777 -3.217 -6.414 1.00 79.44 83 PRO A N 1
ATOM 649 C CA . PRO A 1 83 ? -1.855 -3.418 -4.974 1.00 79.44 83 PRO A CA 1
ATOM 650 C C . PRO A 1 83 ? -2.859 -2.432 -4.355 1.00 79.44 83 PRO A C 1
ATOM 652 O O . PRO A 1 83 ? -3.036 -1.335 -4.898 1.00 79.44 83 PRO A O 1
ATOM 655 N N . PRO A 1 84 ? -3.504 -2.807 -3.235 1.00 80.19 84 PRO A N 1
ATOM 656 C CA . PRO A 1 84 ? -4.457 -1.934 -2.572 1.00 80.19 84 PRO A CA 1
ATOM 657 C C . PRO A 1 84 ? -3.766 -0.666 -2.070 1.00 80.19 84 PRO A C 1
ATOM 659 O O . PRO A 1 84 ? -2.585 -0.681 -1.695 1.00 80.19 84 PRO A O 1
ATOM 662 N N . THR A 1 85 ? -4.507 0.434 -2.064 1.00 80.62 85 THR A N 1
ATOM 663 C CA . THR A 1 85 ? -4.015 1.707 -1.529 1.00 80.62 85 THR A CA 1
ATOM 664 C C . THR A 1 85 ? -3.942 1.669 -0.002 1.00 80.62 85 THR A C 1
ATOM 666 O O . THR A 1 85 ? -4.516 0.797 0.652 1.00 80.62 85 THR A O 1
ATOM 669 N N . VAL A 1 86 ? -3.205 2.607 0.601 1.00 79.75 86 VAL A N 1
ATOM 670 C CA . VAL A 1 86 ? -3.111 2.682 2.069 1.00 79.75 86 VAL A CA 1
ATOM 671 C C . VAL A 1 86 ? -4.488 2.970 2.663 1.00 79.75 86 VAL A C 1
ATOM 673 O O . VAL A 1 86 ? -4.859 2.392 3.678 1.00 79.75 86 VAL A O 1
ATOM 676 N N . GLU A 1 87 ? -5.255 3.823 1.996 1.00 81.81 87 GLU A N 1
ATOM 677 C CA . GLU A 1 87 ? -6.610 4.211 2.354 1.00 81.81 87 GLU A CA 1
ATOM 678 C C . GLU A 1 87 ? -7.561 3.006 2.331 1.00 81.81 87 GLU A C 1
ATOM 680 O O . GLU A 1 87 ? -8.251 2.764 3.319 1.00 81.81 87 GLU A O 1
ATOM 685 N N . GLU A 1 88 ? -7.528 2.195 1.268 1.00 82.19 88 GLU A N 1
ATOM 686 C CA . GLU A 1 88 ? -8.314 0.952 1.170 1.00 82.19 88 GLU A CA 1
ATOM 687 C C . GLU A 1 88 ? -7.953 -0.047 2.277 1.00 82.19 88 GLU A C 1
ATOM 689 O O . GLU A 1 88 ? -8.823 -0.705 2.851 1.00 82.19 88 GLU A O 1
ATOM 694 N N . VAL A 1 89 ? -6.663 -0.159 2.610 1.00 85.81 89 VAL A N 1
ATOM 695 C CA . VAL A 1 89 ? -6.199 -1.029 3.699 1.00 85.81 89 VAL A CA 1
ATOM 696 C C . VAL A 1 89 ? -6.702 -0.526 5.055 1.00 85.81 89 VAL A C 1
ATOM 698 O O . VAL A 1 89 ? -7.128 -1.334 5.883 1.00 85.81 89 VAL A O 1
ATOM 701 N N . LEU A 1 90 ? -6.669 0.789 5.290 1.00 85.31 90 LEU A N 1
ATOM 702 C CA . LEU A 1 90 ? -7.174 1.402 6.520 1.00 85.31 90 LEU A CA 1
ATOM 703 C C . LEU A 1 90 ? -8.681 1.181 6.673 1.00 85.31 90 LEU A C 1
ATOM 705 O O . LEU A 1 90 ? -9.129 0.768 7.743 1.00 85.31 90 LEU A O 1
ATOM 709 N N . GLU A 1 91 ? -9.445 1.408 5.606 1.00 87.62 91 GLU A N 1
ATOM 710 C CA . GLU A 1 91 ? -10.893 1.201 5.585 1.00 87.62 91 GLU A CA 1
ATOM 711 C C . GLU A 1 91 ? -11.244 -0.267 5.855 1.00 87.62 91 GLU A C 1
ATOM 713 O O . GLU A 1 91 ? -11.980 -0.565 6.798 1.00 87.62 91 GLU A O 1
ATOM 718 N N . SER A 1 92 ? -10.630 -1.201 5.120 1.00 87.75 92 SER A N 1
ATOM 719 C CA . SER A 1 92 ? -10.869 -2.635 5.309 1.00 87.75 92 SER A CA 1
ATOM 720 C C . SER A 1 92 ? -10.493 -3.107 6.718 1.00 87.75 92 SER A C 1
ATOM 722 O O . SER A 1 92 ? -11.217 -3.897 7.328 1.00 87.75 92 SER A O 1
ATOM 724 N N . SER A 1 93 ? -9.392 -2.601 7.282 1.00 87.50 93 SER A N 1
ATOM 725 C CA . SER A 1 93 ? -8.994 -2.941 8.652 1.00 87.50 93 SER A CA 1
ATOM 726 C C . SER A 1 93 ? -9.987 -2.402 9.687 1.00 87.50 93 SER A C 1
ATOM 728 O O . SER A 1 93 ? -10.357 -3.111 10.626 1.00 87.50 93 SER A O 1
ATOM 730 N N . ALA A 1 94 ? -10.497 -1.181 9.499 1.00 88.81 94 ALA A N 1
ATOM 731 C CA . ALA A 1 94 ? -11.534 -0.624 10.363 1.00 88.81 94 ALA A CA 1
ATOM 732 C C . ALA A 1 94 ? -12.818 -1.474 10.332 1.00 88.81 94 ALA A C 1
ATOM 734 O O . ALA A 1 94 ? -13.380 -1.784 11.387 1.00 88.81 94 ALA A O 1
ATOM 735 N N . GLU A 1 95 ? -13.250 -1.926 9.153 1.00 91.00 95 GLU A N 1
ATOM 736 C CA . GLU A 1 95 ? -14.403 -2.823 9.011 1.00 91.00 95 GLU A CA 1
ATOM 737 C C . GLU A 1 95 ? -14.195 -4.175 9.709 1.00 91.00 95 GLU A C 1
ATOM 739 O O . GLU A 1 95 ? -15.107 -4.685 10.371 1.00 91.00 95 GLU A O 1
ATOM 744 N N . GLN A 1 96 ? -12.991 -4.748 9.618 1.00 89.19 96 GLN A N 1
ATOM 745 C CA . GLN A 1 96 ? -12.640 -5.992 10.311 1.00 89.19 96 GLN A CA 1
ATOM 746 C C . GLN A 1 96 ? -12.713 -5.841 11.834 1.00 89.19 96 GLN A C 1
ATOM 748 O O . GLN A 1 96 ? -13.232 -6.726 12.526 1.00 89.19 96 GLN A O 1
ATOM 753 N N . VAL A 1 97 ? -12.250 -4.709 12.372 1.00 92.94 97 VAL A N 1
ATOM 754 C CA . VAL A 1 97 ? -12.387 -4.406 13.802 1.00 92.94 97 VAL A CA 1
ATOM 755 C C . VAL A 1 97 ? -13.861 -4.309 14.179 1.00 92.94 97 VAL A C 1
ATOM 757 O O . VAL A 1 97 ? -14.273 -4.927 15.157 1.00 92.94 97 VAL A O 1
ATOM 760 N N . VAL A 1 98 ? -14.689 -3.618 13.390 1.00 92.38 98 VAL A N 1
ATOM 761 C CA . VAL A 1 98 ? -16.138 -3.528 13.644 1.00 92.38 98 VAL A CA 1
ATOM 762 C C . VAL A 1 98 ? -16.791 -4.913 13.653 1.00 92.38 98 VAL A C 1
ATOM 764 O O . VAL A 1 98 ? -17.595 -5.208 14.539 1.00 92.38 98 VAL A O 1
ATOM 767 N N . ALA A 1 99 ? -16.435 -5.787 12.710 1.00 91.25 99 ALA A N 1
ATOM 768 C CA . ALA A 1 99 ? -16.923 -7.164 12.685 1.00 91.25 99 ALA A CA 1
ATOM 769 C C . ALA A 1 99 ? -16.504 -7.948 13.940 1.00 91.25 99 ALA A C 1
ATOM 771 O O . ALA A 1 99 ? -17.311 -8.689 14.500 1.00 91.25 99 ALA A O 1
ATOM 772 N N . THR A 1 100 ? -15.279 -7.732 14.419 1.00 90.81 100 THR A N 1
ATOM 773 C CA . THR A 1 100 ? -14.764 -8.344 15.652 1.00 90.81 100 THR A CA 1
ATOM 774 C C . THR A 1 100 ? -15.516 -7.837 16.884 1.00 90.81 100 THR A C 1
ATOM 776 O O . THR A 1 100 ? -15.934 -8.633 17.724 1.00 90.81 100 THR A O 1
ATOM 779 N N . LEU A 1 101 ? -15.767 -6.527 16.968 1.00 91.38 101 LEU A N 1
ATOM 780 C CA . LEU A 1 101 ? -16.509 -5.907 18.069 1.00 91.38 101 LEU A CA 1
ATOM 781 C C . LEU A 1 101 ? -17.953 -6.420 18.166 1.00 91.38 101 LEU A C 1
ATOM 783 O O . LEU A 1 101 ? -18.467 -6.586 19.269 1.00 91.38 101 LEU A O 1
ATOM 787 N N . ARG A 1 102 ? -18.598 -6.744 17.036 1.00 91.69 102 ARG A N 1
ATOM 788 C CA . ARG A 1 102 ? -19.943 -7.356 17.022 1.00 91.69 102 ARG A CA 1
ATOM 789 C C . ARG A 1 102 ? -19.991 -8.745 17.666 1.00 91.69 102 ARG A C 1
ATOM 791 O O . ARG A 1 102 ? -21.070 -9.181 18.050 1.00 91.69 102 ARG A O 1
ATOM 798 N N . GLY A 1 103 ? -18.857 -9.440 17.765 1.00 91.81 103 GLY A N 1
ATOM 799 C CA . GLY A 1 103 ? -18.758 -10.759 18.394 1.00 91.81 103 GLY A CA 1
ATOM 800 C C . GLY A 1 103 ? -18.541 -10.727 19.910 1.00 91.81 103 GLY A C 1
ATOM 801 O O . GLY A 1 103 ? -18.474 -11.788 20.527 1.00 91.81 103 GLY A O 1
ATOM 802 N N . VAL A 1 104 ? -18.399 -9.545 20.520 1.00 93.75 104 VAL A N 1
ATOM 803 C CA . VAL A 1 104 ? -18.135 -9.413 21.960 1.00 93.75 104 VAL A CA 1
ATOM 804 C C . VAL A 1 104 ? -19.385 -9.769 22.768 1.00 93.75 104 VAL A C 1
ATOM 806 O O . VAL A 1 104 ? -20.491 -9.324 22.464 1.00 93.75 104 VAL A O 1
ATOM 809 N N . HIS A 1 105 ? -19.208 -10.569 23.823 1.00 94.62 105 HIS A N 1
ATOM 810 C CA . HIS A 1 105 ? -20.309 -11.009 24.677 1.00 94.62 105 HIS A CA 1
ATOM 811 C C . HIS A 1 105 ? -20.924 -9.830 25.465 1.00 94.62 105 HIS A C 1
ATOM 813 O O . HIS A 1 105 ? -20.164 -9.041 26.034 1.00 94.62 105 HIS A O 1
ATOM 819 N N . PRO A 1 106 ? -22.265 -9.722 25.578 1.00 92.75 106 PRO A N 1
ATOM 820 C CA . PRO A 1 106 ? -22.924 -8.597 26.253 1.00 92.75 106 PRO A CA 1
ATOM 821 C C . PRO A 1 106 ? -22.459 -8.353 27.695 1.00 92.75 106 PRO A C 1
ATOM 823 O O . PRO A 1 106 ? -22.213 -7.213 28.070 1.00 92.75 106 PRO A O 1
ATOM 826 N N . GLU A 1 107 ? -22.244 -9.408 28.485 1.00 93.06 107 GLU A N 1
ATOM 827 C CA . GLU A 1 107 ? -21.757 -9.271 29.872 1.00 93.06 107 GLU A CA 1
ATOM 828 C C . GLU A 1 107 ? -20.367 -8.624 29.950 1.00 93.06 107 GLU A C 1
ATOM 830 O O . GLU A 1 107 ? -20.065 -7.871 30.874 1.00 93.06 107 GLU A O 1
ATOM 835 N N . SER A 1 108 ? -19.506 -8.882 28.959 1.00 92.81 108 SER A N 1
ATOM 836 C CA . SER A 1 108 ? -18.212 -8.207 28.883 1.00 92.81 108 SER A CA 1
ATOM 837 C C . SER A 1 108 ? -18.400 -6.720 28.591 1.00 92.81 108 SER A C 1
ATOM 839 O O . SER A 1 108 ? -17.711 -5.899 29.185 1.00 92.81 108 SER A O 1
ATOM 841 N N . VAL A 1 109 ? -19.357 -6.357 27.729 1.00 93.19 109 VAL A N 1
ATOM 842 C CA . VAL A 1 109 ? -19.666 -4.954 27.405 1.00 93.19 109 VAL A CA 1
ATOM 843 C C . VAL A 1 109 ? -20.113 -4.182 28.649 1.00 93.19 109 VAL A C 1
ATOM 845 O O . VAL A 1 109 ? -19.653 -3.058 28.866 1.00 93.19 109 VAL A O 1
ATOM 848 N N . GLU A 1 110 ? -20.943 -4.780 29.505 1.00 94.06 110 GLU A N 1
ATOM 849 C CA . GLU A 1 110 ? -21.400 -4.148 30.752 1.00 94.06 110 GLU A CA 1
ATOM 850 C C . GLU A 1 110 ? -20.232 -3.757 31.668 1.00 94.06 110 GLU A C 1
ATOM 852 O O . GLU A 1 110 ? -20.217 -2.648 32.205 1.00 94.06 110 GLU A O 1
ATOM 857 N N . PHE A 1 111 ? -19.203 -4.605 31.771 1.00 94.88 111 PHE A N 1
ATOM 858 C CA . PHE A 1 111 ? -18.015 -4.330 32.587 1.00 94.88 111 PHE A CA 1
ATOM 859 C C . PHE A 1 111 ? -17.233 -3.087 32.120 1.00 94.88 111 PHE A C 1
ATOM 861 O O . PHE A 1 111 ? -16.714 -2.333 32.943 1.00 94.88 111 PHE A O 1
ATOM 868 N N . PHE A 1 112 ? -17.165 -2.838 30.807 1.00 94.06 112 PHE A N 1
ATOM 869 C CA . PHE A 1 112 ? -16.440 -1.690 30.241 1.00 94.06 112 PHE A CA 1
ATOM 870 C C . PHE A 1 112 ? -17.304 -0.430 30.079 1.00 94.06 112 PHE A C 1
ATOM 872 O O . PHE A 1 112 ? -16.761 0.659 29.873 1.00 94.06 112 PHE A O 1
ATOM 879 N N . THR A 1 113 ? -18.630 -0.547 30.202 1.00 94.69 113 THR A N 1
ATOM 880 C CA . THR A 1 113 ? -19.583 0.547 29.947 1.00 94.69 113 THR A CA 1
ATOM 881 C 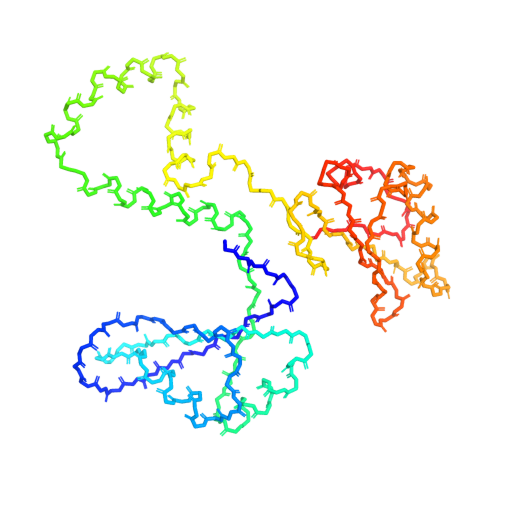C . THR A 1 113 ? -19.313 1.806 30.788 1.00 94.69 113 THR A C 1
ATOM 883 O O . THR A 1 113 ? -19.270 2.888 30.199 1.00 94.69 113 THR A O 1
ATOM 886 N N . PRO A 1 114 ? -19.050 1.731 32.111 1.00 96.25 114 PRO A N 1
ATOM 887 C CA . PRO A 1 114 ? -18.796 2.932 32.914 1.00 96.25 114 PRO A CA 1
ATOM 888 C C . PRO A 1 114 ? -17.548 3.707 32.470 1.00 96.25 114 PRO A C 1
ATOM 890 O O . PRO A 1 114 ? -17.531 4.936 32.482 1.00 96.25 114 PRO A O 1
ATOM 893 N N . THR A 1 115 ? -16.493 2.998 32.064 1.00 94.88 115 THR A N 1
ATOM 894 C CA . THR A 1 115 ? -15.255 3.612 31.563 1.00 94.88 115 THR A CA 1
ATOM 895 C C . THR A 1 115 ? -15.465 4.207 30.175 1.00 94.88 115 THR A C 1
ATOM 897 O O . THR A 1 115 ? -15.002 5.313 29.906 1.00 94.88 115 THR A O 1
ATOM 900 N N . ALA A 1 116 ? -16.202 3.505 29.309 1.00 94.00 116 ALA A N 1
ATOM 901 C CA . ALA A 1 116 ? -16.536 3.988 27.975 1.00 94.00 116 ALA A CA 1
ATOM 902 C C . ALA A 1 116 ? -17.363 5.283 28.026 1.00 94.00 116 ALA A C 1
ATOM 904 O O . ALA A 1 116 ? -17.076 6.210 27.275 1.00 94.00 116 ALA A O 1
ATOM 905 N N . GLN A 1 117 ? -18.334 5.381 28.940 1.00 95.06 117 GLN A N 1
ATOM 906 C CA . GLN A 1 117 ? -19.138 6.595 29.131 1.00 95.06 117 GLN A CA 1
ATOM 907 C C . GLN A 1 117 ? -18.275 7.802 29.508 1.00 95.06 117 GLN A C 1
ATOM 909 O O . GLN A 1 117 ? -18.359 8.829 28.840 1.00 95.06 117 GLN A O 1
ATOM 914 N N . LYS A 1 118 ? -17.381 7.655 30.495 1.00 95.25 118 LYS A N 1
ATOM 915 C CA . LYS A 1 118 ? -16.439 8.722 30.879 1.00 95.25 118 LYS A CA 1
ATOM 916 C C . LYS A 1 118 ? -15.575 9.175 29.703 1.00 95.25 118 LYS A C 1
ATOM 918 O O . LYS A 1 118 ? -15.413 10.366 29.468 1.00 95.25 118 LYS A O 1
ATOM 923 N N . LEU A 1 119 ? -15.053 8.224 28.930 1.00 95.12 119 LEU A N 1
ATOM 924 C CA . LEU A 1 119 ? -14.193 8.536 27.791 1.00 95.12 119 LEU A CA 1
ATOM 925 C C . LEU A 1 119 ? -14.955 9.261 26.664 1.00 95.12 119 LEU A C 1
ATOM 927 O O . LEU A 1 119 ? -14.409 10.157 26.022 1.00 95.12 119 LEU A O 1
ATOM 931 N N . ILE A 1 120 ? -16.224 8.902 26.439 1.00 94.56 120 ILE A N 1
ATOM 932 C CA . ILE A 1 120 ? -17.107 9.588 25.484 1.00 94.56 120 ILE A CA 1
ATOM 933 C C . ILE A 1 120 ? -17.436 11.006 25.961 1.00 94.56 120 ILE A C 1
ATOM 935 O O . ILE A 1 120 ? -17.477 11.917 25.139 1.00 94.56 120 ILE A O 1
ATOM 939 N N . GLU A 1 121 ? -17.644 11.222 27.259 1.00 94.75 121 GLU A N 1
ATOM 940 C CA . GLU A 1 121 ? -17.862 12.566 27.813 1.00 94.75 121 GLU A CA 1
ATOM 941 C C . GLU A 1 121 ? -16.638 13.475 27.615 1.00 94.75 121 GLU A C 1
ATOM 943 O O . GLU A 1 121 ? -16.793 14.651 27.294 1.00 94.75 121 GLU A O 1
ATOM 948 N N . GLU A 1 122 ? -15.425 12.932 27.751 1.00 93.94 122 GLU A N 1
ATOM 949 C CA . GLU A 1 122 ? -14.177 13.691 27.604 1.00 93.94 122 GLU A CA 1
ATOM 950 C C . GLU A 1 122 ? -13.792 13.972 26.142 1.00 93.94 122 GLU A C 1
ATOM 952 O O . GLU A 1 122 ? -13.316 15.062 25.825 1.00 93.94 122 GLU A O 1
ATOM 957 N N . GLN A 1 123 ? -13.949 12.988 25.249 1.00 91.81 123 GLN A N 1
ATOM 958 C CA . GLN A 1 123 ? -13.378 13.035 23.892 1.00 91.81 123 GLN A CA 1
ATOM 959 C C . GLN A 1 123 ? -14.404 12.833 22.766 1.00 91.81 123 GLN A C 1
ATOM 961 O O . GLN A 1 123 ? -14.064 12.974 21.588 1.00 91.81 123 GLN A O 1
ATOM 966 N N . GLY A 1 124 ? -15.655 12.500 23.086 1.00 93.12 124 GLY A N 1
ATOM 967 C CA . GLY A 1 124 ? -16.717 12.284 22.107 1.00 93.12 124 GLY A CA 1
ATOM 968 C C . GLY A 1 124 ? -16.391 11.172 21.109 1.00 93.12 124 GLY A C 1
ATOM 969 O O . GLY A 1 124 ? -15.921 10.090 21.463 1.00 93.12 124 GLY A O 1
ATOM 970 N N . THR A 1 125 ? -16.623 11.448 19.826 1.00 92.12 125 THR A N 1
ATOM 971 C CA . THR A 1 125 ? -16.352 10.517 18.720 1.00 92.12 125 THR A CA 1
ATOM 972 C C . THR A 1 125 ? -14.865 10.210 18.539 1.00 92.12 125 THR A C 1
ATOM 974 O O . THR A 1 125 ? -14.529 9.138 18.034 1.00 92.12 125 THR A O 1
ATOM 977 N N . ASN A 1 126 ? -13.969 11.097 18.988 1.00 93.00 126 ASN A N 1
ATOM 978 C CA . ASN A 1 126 ? -12.525 10.897 18.861 1.00 93.00 126 ASN A CA 1
ATOM 979 C C . ASN A 1 126 ? -12.033 9.695 19.676 1.00 93.00 126 ASN A C 1
ATOM 981 O O . ASN A 1 126 ? -11.131 8.998 19.221 1.00 93.00 126 ASN A O 1
ATOM 985 N N . ALA A 1 127 ? -12.659 9.396 20.820 1.00 93.19 127 ALA A N 1
ATOM 986 C CA . ALA A 1 127 ? -12.343 8.208 21.613 1.00 93.19 127 ALA A CA 1
ATOM 987 C C . ALA A 1 127 ? -12.547 6.913 20.818 1.00 93.19 127 ALA A C 1
ATOM 989 O O . ALA A 1 127 ? -11.681 6.037 20.799 1.00 93.19 127 ALA A O 1
ATOM 990 N N . LEU A 1 128 ? -13.693 6.803 20.138 1.00 91.81 128 LEU A N 1
ATOM 991 C CA . LEU A 1 128 ? -14.019 5.625 19.340 1.00 91.81 128 LEU A CA 1
ATOM 992 C C . LEU A 1 128 ? -13.126 5.540 18.099 1.00 91.81 128 LEU A C 1
ATOM 994 O O . LEU A 1 128 ? -12.641 4.458 17.780 1.00 91.81 128 LEU A O 1
ATOM 998 N N . ALA A 1 129 ? -12.854 6.669 17.439 1.00 91.56 129 ALA A N 1
ATOM 999 C CA . ALA A 1 129 ? -11.929 6.718 16.309 1.00 91.56 129 ALA A CA 1
ATOM 1000 C C . ALA A 1 129 ? -10.512 6.266 16.710 1.00 91.56 129 ALA A C 1
ATOM 1002 O O . ALA A 1 129 ? -9.921 5.424 16.037 1.00 91.56 129 ALA A O 1
ATOM 1003 N N . ALA A 1 130 ? -9.992 6.754 17.841 1.00 91.12 130 ALA A N 1
ATOM 1004 C CA . ALA A 1 130 ? -8.687 6.358 18.367 1.00 91.12 130 ALA A CA 1
ATOM 1005 C C . ALA A 1 130 ? -8.643 4.873 18.765 1.00 91.12 130 ALA A C 1
ATOM 1007 O O . ALA A 1 130 ? -7.661 4.188 18.481 1.00 91.12 130 ALA A O 1
ATOM 1008 N N . ALA A 1 131 ? -9.714 4.348 19.370 1.00 91.50 131 ALA A N 1
ATOM 1009 C CA . ALA A 1 131 ? -9.822 2.929 19.698 1.00 91.50 131 ALA A CA 1
ATOM 1010 C C . ALA A 1 131 ? -9.829 2.050 18.437 1.00 91.50 131 ALA A C 1
ATOM 1012 O O . ALA A 1 131 ? -9.104 1.058 18.383 1.00 91.50 131 ALA A O 1
ATOM 1013 N N . LEU A 1 132 ? -10.589 2.429 17.403 1.00 91.25 132 LEU A N 1
ATOM 1014 C CA . LEU A 1 132 ? -10.599 1.728 16.116 1.00 91.25 132 LEU A CA 1
ATOM 1015 C C . LEU A 1 132 ? -9.220 1.767 15.447 1.00 91.25 132 LEU A C 1
ATOM 1017 O O . LEU A 1 132 ? -8.742 0.729 14.992 1.00 91.25 132 LEU A O 1
ATOM 1021 N N . ALA A 1 133 ? -8.544 2.919 15.442 1.00 89.44 133 ALA A N 1
ATOM 1022 C CA . ALA A 1 133 ? -7.184 3.053 14.914 1.00 89.44 133 ALA A CA 1
ATOM 1023 C C . ALA A 1 133 ? -6.180 2.166 15.674 1.00 89.44 133 ALA A C 1
ATOM 1025 O O . ALA A 1 133 ? -5.350 1.489 15.072 1.00 89.44 133 ALA A O 1
ATOM 1026 N N . HIS A 1 134 ? -6.284 2.101 17.003 1.00 90.38 134 HIS A N 1
ATOM 1027 C CA . HIS A 1 134 ? -5.423 1.246 17.817 1.00 90.38 134 HIS A CA 1
ATOM 1028 C C . HIS A 1 134 ? -5.674 -0.249 17.565 1.00 90.38 134 HIS A C 1
ATOM 1030 O O . HIS A 1 134 ? -4.728 -0.999 17.333 1.00 90.38 134 HIS A O 1
ATOM 1036 N N . LEU A 1 135 ? -6.940 -0.677 17.567 1.00 90.00 135 LEU A N 1
ATOM 1037 C CA . LEU A 1 135 ? -7.329 -2.078 17.362 1.00 90.00 135 LEU A CA 1
ATOM 1038 C C . LEU A 1 135 ? -7.044 -2.573 15.940 1.00 90.00 135 LEU A C 1
ATOM 1040 O O . LEU A 1 135 ? -6.726 -3.744 15.756 1.00 90.00 135 LEU A O 1
ATOM 1044 N N . SER A 1 136 ? -7.121 -1.685 14.948 1.00 87.25 136 SER A N 1
ATOM 1045 C CA . SER A 1 136 ? -6.772 -1.985 13.552 1.00 87.25 136 SER A CA 1
ATOM 1046 C C . SER A 1 136 ? -5.257 -2.066 13.314 1.00 87.25 136 SER A C 1
ATOM 1048 O O . SER A 1 136 ? -4.833 -2.424 12.216 1.00 87.25 136 SER A O 1
ATOM 1050 N N . GLY A 1 137 ? -4.435 -1.765 14.331 1.00 84.94 137 GLY A N 1
ATOM 1051 C CA . GLY A 1 137 ? -2.972 -1.790 14.251 1.00 84.94 137 GLY A CA 1
ATOM 1052 C C . GLY A 1 137 ? -2.348 -0.522 13.657 1.00 84.94 137 GLY A C 1
ATOM 1053 O O . GLY A 1 137 ? -1.145 -0.505 13.403 1.00 84.94 137 GLY A O 1
ATOM 1054 N N . PHE A 1 138 ? -3.134 0.540 13.473 1.00 82.88 138 PHE A N 1
ATOM 1055 C CA . PHE A 1 138 ? -2.727 1.824 12.891 1.00 82.88 138 PHE A CA 1
ATOM 1056 C C . PHE A 1 138 ? -2.708 2.943 13.941 1.00 82.88 138 PHE A C 1
ATOM 1058 O O . PHE A 1 138 ? -3.182 4.054 13.717 1.00 82.88 138 PHE A O 1
ATOM 1065 N N . SER A 1 139 ? -2.152 2.652 15.122 1.00 77.50 139 SER A N 1
ATOM 1066 C CA . SER A 1 139 ? -1.999 3.635 16.207 1.00 77.50 139 SER A CA 1
ATOM 1067 C C . SER A 1 139 ? -1.039 4.777 15.863 1.00 77.50 139 SER A C 1
ATOM 1069 O O . SER A 1 139 ? -1.080 5.832 16.493 1.00 77.50 139 SER A O 1
ATOM 1071 N N . GLN A 1 140 ? -0.182 4.570 14.866 1.00 73.00 140 GLN A N 1
ATOM 1072 C CA . GLN A 1 140 ? 0.619 5.603 14.231 1.00 73.00 140 GLN A CA 1
ATOM 1073 C C . GLN A 1 140 ? 0.268 5.652 12.744 1.00 73.00 140 GLN A C 1
ATOM 1075 O O . GLN A 1 140 ? -0.050 4.604 12.168 1.00 73.00 140 GLN A O 1
ATOM 1080 N N . PRO A 1 141 ? 0.327 6.840 12.113 1.00 68.56 141 PRO A N 1
ATOM 1081 C CA . PRO A 1 141 ? 0.180 6.927 10.671 1.00 68.56 141 PRO A CA 1
ATOM 1082 C C . PRO A 1 141 ? 1.192 5.976 10.014 1.00 68.56 141 PRO A C 1
ATOM 1084 O O . PRO A 1 141 ? 2.342 5.913 10.461 1.00 68.56 141 PRO A O 1
ATOM 1087 N N . PRO A 1 142 ? 0.777 5.198 9.000 1.00 68.69 142 PRO A N 1
ATOM 1088 C CA . PRO A 1 142 ? 1.674 4.266 8.337 1.00 68.69 142 PRO A CA 1
ATOM 1089 C C . PRO A 1 142 ? 2.872 5.040 7.781 1.00 68.69 142 PRO A C 1
ATOM 1091 O O . PRO A 1 142 ? 2.697 5.944 6.965 1.00 68.69 142 PRO A O 1
ATOM 1094 N N . SER A 1 143 ? 4.080 4.698 8.239 1.00 68.88 143 SER A N 1
ATOM 1095 C CA . SER A 1 143 ? 5.297 5.328 7.735 1.00 68.88 143 SER A CA 1
ATOM 1096 C C . SER A 1 143 ? 5.468 4.982 6.261 1.00 68.88 143 SER A C 1
ATOM 1098 O O . SER A 1 143 ? 5.309 3.828 5.842 1.00 68.88 143 SER A O 1
ATOM 1100 N N . SER A 1 144 ? 5.768 5.996 5.453 1.00 74.94 144 SER A N 1
ATOM 1101 C CA . SER A 1 144 ? 6.061 5.781 4.043 1.00 74.94 144 SER A CA 1
ATOM 1102 C C . SER A 1 144 ? 7.312 4.911 3.926 1.00 74.94 144 SER A C 1
ATOM 1104 O O . SER A 1 144 ? 8.242 4.991 4.735 1.00 74.94 144 SER A O 1
ATOM 1106 N N . ARG A 1 145 ? 7.310 4.030 2.929 1.00 82.19 145 ARG A N 1
ATOM 1107 C CA . ARG A 1 145 ? 8.459 3.206 2.583 1.00 82.19 145 ARG A CA 1
ATOM 1108 C C . ARG A 1 145 ? 8.856 3.512 1.150 1.00 82.19 145 ARG A C 1
ATOM 1110 O O . ARG A 1 145 ? 7.983 3.575 0.282 1.00 82.19 145 ARG A O 1
ATOM 1117 N N . SER A 1 146 ? 10.154 3.657 0.912 1.00 82.94 146 SER A N 1
ATOM 1118 C CA . SER A 1 146 ? 10.677 3.800 -0.441 1.00 82.94 146 SER A CA 1
ATOM 1119 C C . SER A 1 146 ? 10.336 2.564 -1.282 1.00 82.94 146 SER A C 1
ATOM 1121 O O . SER A 1 146 ? 10.451 1.423 -0.833 1.00 82.94 146 SER A O 1
ATOM 1123 N N . LEU A 1 147 ? 9.933 2.801 -2.520 1.00 82.38 147 LEU A N 1
ATOM 1124 C CA . LEU A 1 147 ? 9.700 1.802 -3.557 1.00 82.38 147 LEU A CA 1
ATOM 1125 C C . LEU A 1 147 ? 11.005 1.385 -4.243 1.00 82.38 147 LEU A C 1
ATOM 1127 O O . LEU A 1 147 ? 11.049 0.349 -4.886 1.00 82.38 147 LEU A O 1
ATOM 1131 N N . ILE A 1 148 ? 12.069 2.176 -4.091 1.00 82.31 148 ILE A N 1
ATOM 1132 C CA . ILE A 1 148 ? 13.372 1.927 -4.711 1.00 82.31 148 ILE A CA 1
ATOM 1133 C C . ILE A 1 148 ? 14.310 1.176 -3.751 1.00 82.31 148 ILE A C 1
ATOM 1135 O O . ILE A 1 148 ? 15.070 0.295 -4.154 1.00 82.31 148 ILE A O 1
ATOM 1139 N N . SER A 1 149 ? 14.339 1.577 -2.479 1.00 79.38 149 SER A N 1
ATOM 1140 C CA . SER A 1 149 ? 15.261 1.064 -1.457 1.00 79.38 149 SER A CA 1
ATOM 1141 C C . SER A 1 149 ? 14.579 0.210 -0.392 1.00 79.38 149 SER A C 1
ATOM 1143 O O . SER A 1 149 ? 15.268 -0.491 0.345 1.00 79.38 149 SER A O 1
ATOM 1145 N N . HIS A 1 150 ? 13.245 0.250 -0.304 1.00 78.38 150 HIS A N 1
ATOM 1146 C CA . HIS A 1 150 ? 12.454 -0.388 0.754 1.00 78.38 150 HIS A CA 1
ATOM 1147 C C . HIS A 1 150 ? 12.726 0.135 2.174 1.00 78.38 150 HIS A C 1
ATOM 1149 O O . HIS A 1 150 ? 12.274 -0.478 3.151 1.00 78.38 150 HIS A O 1
ATOM 1155 N N . GLU A 1 151 ? 13.409 1.273 2.306 1.00 80.06 151 GLU A N 1
ATOM 1156 C CA . GLU A 1 151 ? 13.690 1.917 3.590 1.00 80.06 151 GLU A CA 1
ATOM 1157 C C . GLU A 1 151 ? 12.453 2.643 4.138 1.00 80.06 151 GLU A C 1
ATOM 1159 O O . GLU A 1 151 ? 11.693 3.265 3.393 1.00 80.06 151 GLU A O 1
ATOM 1164 N N . GLN A 1 152 ? 12.226 2.535 5.452 1.00 82.88 152 GLN A N 1
ATOM 1165 C CA . GLN A 1 152 ? 11.130 3.224 6.146 1.00 82.88 152 GLN A CA 1
ATOM 1166 C C . GLN A 1 152 ? 11.466 4.698 6.381 1.00 82.88 152 GLN A C 1
ATOM 1168 O O . GLN A 1 152 ? 12.628 5.039 6.579 1.00 82.88 152 GLN A O 1
ATOM 1173 N N . GLY A 1 153 ? 10.443 5.552 6.410 1.00 85.50 153 GLY A N 1
ATOM 1174 C CA . GLY A 1 153 ? 10.603 7.001 6.561 1.00 85.50 153 GLY A CA 1
ATOM 1175 C C . GLY A 1 153 ? 10.986 7.708 5.260 1.00 85.50 153 GLY A C 1
ATOM 1176 O O . GLY A 1 153 ? 11.253 8.907 5.275 1.00 85.50 153 GLY A O 1
ATOM 1177 N N . TRP A 1 154 ? 10.980 6.983 4.140 1.00 89.19 154 TRP A N 1
ATOM 1178 C CA . TRP A 1 154 ? 11.222 7.512 2.804 1.00 89.19 154 TRP A CA 1
ATOM 1179 C C . TRP A 1 154 ? 9.964 7.376 1.954 1.00 89.19 154 TRP A C 1
ATOM 1181 O O . TRP A 1 154 ? 9.225 6.396 2.049 1.00 89.19 154 TRP A O 1
ATOM 1191 N N . ALA A 1 155 ? 9.724 8.355 1.095 1.00 89.75 155 ALA A N 1
ATOM 1192 C CA . ALA A 1 155 ? 8.681 8.323 0.091 1.00 89.75 155 ALA A CA 1
ATOM 1193 C C . ALA A 1 155 ? 9.313 8.445 -1.293 1.00 89.75 155 ALA A C 1
ATOM 1195 O O . ALA A 1 155 ? 10.138 9.323 -1.541 1.00 89.75 155 ALA A O 1
ATOM 1196 N N . THR A 1 156 ? 8.892 7.569 -2.195 1.00 91.38 156 THR A N 1
ATOM 1197 C CA . THR A 1 156 ? 9.275 7.636 -3.599 1.00 91.38 156 THR A CA 1
ATOM 1198 C C . THR A 1 156 ? 8.295 8.526 -4.345 1.00 91.38 156 THR A C 1
ATOM 1200 O O . THR A 1 156 ? 7.086 8.332 -4.233 1.00 91.38 156 THR A O 1
ATOM 1203 N N . LEU A 1 157 ? 8.816 9.492 -5.095 1.00 92.31 157 LEU A N 1
ATOM 1204 C CA . LEU A 1 157 ? 8.043 10.388 -5.945 1.00 92.31 157 LEU A CA 1
ATOM 1205 C C . LEU A 1 157 ? 8.475 10.236 -7.401 1.00 92.31 157 LEU A C 1
ATOM 1207 O O . LEU A 1 157 ? 9.636 9.960 -7.704 1.00 92.31 157 LEU A O 1
ATOM 1211 N N . GLN A 1 158 ? 7.536 10.462 -8.309 1.00 93.00 158 GLN A N 1
ATOM 1212 C CA . GLN A 1 158 ? 7.754 10.470 -9.743 1.00 93.00 158 GLN A CA 1
ATOM 1213 C C . GLN A 1 158 ? 7.650 11.895 -10.281 1.00 93.00 158 GLN A C 1
ATOM 1215 O O . GLN A 1 158 ? 6.593 12.516 -10.201 1.00 93.00 158 GLN A O 1
ATOM 1220 N N . LEU A 1 159 ? 8.723 12.379 -10.904 1.00 92.50 159 LEU A N 1
ATOM 1221 C CA . LEU A 1 159 ? 8.721 13.561 -11.759 1.00 92.50 159 LEU A CA 1
ATOM 1222 C C . LEU A 1 159 ? 8.485 13.132 -13.205 1.00 92.50 159 LEU A C 1
ATOM 1224 O O . LEU A 1 159 ? 9.271 12.369 -13.760 1.00 92.50 159 LEU A O 1
ATOM 1228 N N . THR A 1 160 ? 7.451 13.676 -13.836 1.00 90.69 160 THR A N 1
ATOM 1229 C CA . THR A 1 160 ? 7.176 13.504 -15.267 1.00 90.69 160 THR A CA 1
ATOM 1230 C C . THR A 1 160 ? 7.204 14.860 -15.957 1.00 90.69 160 THR A C 1
ATOM 1232 O O . THR A 1 160 ? 6.637 15.825 -15.442 1.00 90.69 160 THR A O 1
ATOM 1235 N N . ARG A 1 161 ? 7.853 14.944 -17.122 1.00 87.00 161 ARG A N 1
ATOM 1236 C CA . ARG A 1 161 ? 7.857 16.153 -17.950 1.00 87.00 161 ARG A CA 1
ATOM 1237 C C . ARG A 1 161 ? 6.943 16.014 -19.151 1.00 87.00 161 ARG A C 1
ATOM 1239 O O . ARG A 1 161 ? 6.950 14.996 -19.842 1.00 87.00 161 ARG A O 1
ATOM 1246 N N . ASP A 1 162 ? 6.218 17.083 -19.437 1.00 83.75 162 ASP A N 1
ATOM 1247 C CA . ASP A 1 162 ? 5.440 17.201 -20.655 1.00 83.75 162 ASP A CA 1
ATOM 1248 C C . ASP A 1 162 ? 6.385 17.403 -21.860 1.00 83.75 162 ASP A C 1
ATOM 1250 O O . ASP A 1 162 ? 7.194 18.343 -21.870 1.00 83.75 162 ASP A O 1
ATOM 1254 N N . PRO A 1 163 ? 6.294 16.554 -22.902 1.00 76.38 163 PRO A N 1
ATOM 1255 C CA . PRO A 1 163 ? 7.134 16.658 -24.095 1.00 76.38 163 PRO A CA 1
ATOM 1256 C C . PRO A 1 163 ? 6.937 17.961 -24.885 1.00 76.38 163 PRO A C 1
ATOM 1258 O O . PRO A 1 163 ? 7.799 18.329 -25.683 1.00 76.38 163 PRO A O 1
ATOM 1261 N N . THR A 1 164 ? 5.828 18.677 -24.690 1.00 78.88 164 THR A N 1
ATOM 1262 C CA . THR A 1 164 ? 5.586 19.972 -25.344 1.00 78.88 164 THR A CA 1
ATOM 1263 C C . THR A 1 164 ? 6.430 21.102 -24.751 1.00 78.88 164 THR A C 1
ATOM 1265 O O . THR A 1 164 ? 6.812 22.022 -25.475 1.00 78.88 164 THR A O 1
ATOM 1268 N N . TYR A 1 165 ? 6.787 21.004 -23.467 1.00 72.12 165 TYR A N 1
ATOM 1269 C CA . TYR A 1 165 ? 7.555 22.020 -22.741 1.00 72.12 165 TYR A CA 1
ATOM 1270 C C . TYR A 1 165 ? 9.061 21.731 -22.700 1.00 72.12 165 TYR A C 1
ATOM 1272 O O . TYR A 1 165 ? 9.854 22.631 -22.427 1.00 72.12 165 TYR A O 1
ATOM 1280 N N . SER A 1 166 ? 9.490 20.495 -22.973 1.00 67.75 166 SER A N 1
ATOM 1281 C CA . SER A 1 166 ? 10.902 20.098 -22.918 1.00 67.75 166 SER A CA 1
ATOM 1282 C C . SER A 1 166 ? 11.287 19.138 -24.042 1.00 67.75 166 SER A C 1
ATOM 1284 O O . SER A 1 166 ? 10.723 18.059 -24.172 1.00 67.75 166 SER A O 1
ATOM 1286 N N . ARG A 1 167 ? 12.309 19.515 -24.826 1.00 61.62 167 ARG A N 1
ATOM 1287 C CA . ARG A 1 167 ? 12.892 18.684 -25.904 1.00 61.62 167 ARG A CA 1
ATOM 1288 C C . ARG A 1 167 ? 14.104 17.849 -25.468 1.00 61.62 167 ARG A C 1
ATOM 1290 O O . ARG A 1 167 ? 14.609 17.068 -26.266 1.00 61.62 167 ARG A O 1
ATOM 1297 N N . GLY A 1 168 ? 14.610 18.063 -24.254 1.00 69.25 168 GLY A N 1
ATOM 1298 C CA . GLY A 1 168 ? 15.795 17.378 -23.732 1.00 69.25 168 GLY A CA 1
ATOM 1299 C C . GLY A 1 168 ? 15.442 16.155 -22.890 1.00 69.25 168 GLY A C 1
ATOM 1300 O O . GLY A 1 168 ? 14.426 16.157 -22.196 1.00 69.25 168 GLY A O 1
ATOM 1301 N N . PHE A 1 169 ? 16.314 15.147 -22.921 1.00 73.75 169 PHE A N 1
ATOM 1302 C CA . PHE A 1 169 ? 16.226 13.967 -22.063 1.00 73.75 169 PHE A CA 1
ATOM 1303 C C . PHE A 1 169 ? 16.358 14.347 -20.587 1.00 73.75 169 PHE A C 1
ATOM 1305 O O . PHE A 1 169 ? 17.130 15.245 -20.226 1.00 73.75 169 PHE A O 1
ATOM 1312 N N . LEU A 1 170 ? 15.610 13.668 -19.719 1.00 83.38 170 LEU A N 1
ATOM 1313 C CA . LEU A 1 170 ? 15.779 13.837 -18.286 1.00 83.38 170 LEU A CA 1
ATOM 1314 C C . LEU A 1 170 ? 17.009 13.052 -17.816 1.00 83.38 170 LEU A C 1
ATOM 1316 O O . LEU A 1 170 ? 17.104 11.846 -18.009 1.00 83.38 170 LEU A O 1
ATOM 1320 N N . SER A 1 171 ? 17.942 13.745 -17.166 1.00 88.75 171 SER A N 1
ATOM 1321 C CA . SER A 1 171 ? 19.078 13.130 -16.472 1.00 88.75 171 SER A CA 1
ATOM 1322 C C . SER A 1 171 ? 18.918 13.263 -14.960 1.00 88.75 171 SER A C 1
ATOM 1324 O O . SER A 1 171 ? 18.212 14.161 -14.495 1.00 88.75 171 SER A O 1
ATOM 1326 N N . ALA A 1 172 ? 19.632 12.441 -14.184 1.00 88.50 172 ALA A N 1
ATOM 1327 C CA . ALA A 1 172 ? 19.656 12.564 -12.724 1.00 88.50 172 ALA A CA 1
ATOM 1328 C C . ALA A 1 172 ? 20.072 13.980 -12.281 1.00 88.50 172 ALA A C 1
ATOM 1330 O O . ALA A 1 172 ? 19.401 14.593 -11.460 1.00 88.50 172 ALA A O 1
ATOM 1331 N N . ARG A 1 173 ? 21.097 14.564 -12.922 1.00 91.00 173 ARG A N 1
ATOM 1332 C CA . ARG A 1 173 ? 21.534 15.946 -12.659 1.00 91.00 173 ARG A CA 1
ATOM 1333 C C . ARG A 1 173 ? 20.424 16.963 -12.929 1.00 91.00 173 ARG A C 1
ATOM 1335 O O . ARG A 1 173 ? 20.262 17.913 -12.172 1.00 91.00 173 ARG A O 1
ATOM 1342 N N . SER A 1 174 ? 19.675 16.782 -14.014 1.00 89.44 174 SER A N 1
ATOM 1343 C CA . SER A 1 174 ? 18.557 17.663 -14.362 1.00 89.44 174 SER A CA 1
ATOM 1344 C C . SER A 1 174 ? 17.367 17.501 -13.414 1.00 89.44 174 SER A C 1
ATOM 1346 O O . SER A 1 174 ? 16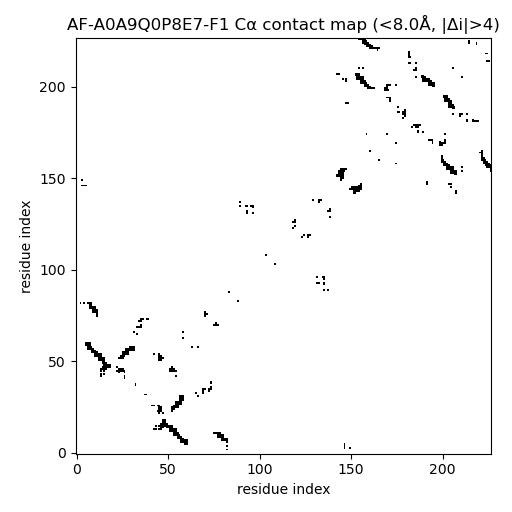.654 18.475 -13.196 1.00 89.44 174 SER A O 1
ATOM 1348 N N . ALA A 1 175 ? 17.145 16.303 -12.864 1.00 90.88 175 ALA A N 1
ATOM 1349 C CA . ALA A 1 175 ? 16.142 16.066 -11.830 1.00 90.88 175 ALA A CA 1
ATOM 1350 C C . ALA A 1 175 ? 16.537 16.757 -10.516 1.00 90.88 175 ALA A C 1
ATOM 1352 O O . ALA A 1 175 ? 15.740 17.517 -9.978 1.00 90.88 175 ALA A O 1
ATOM 1353 N N . THR A 1 176 ? 17.784 16.600 -10.057 1.00 93.19 176 THR A N 1
ATOM 1354 C CA . THR A 1 176 ? 18.292 17.292 -8.858 1.00 93.19 176 THR A CA 1
ATOM 1355 C C . THR A 1 176 ? 18.270 18.811 -9.018 1.00 93.19 176 THR A C 1
ATOM 1357 O O . THR A 1 176 ? 17.859 19.512 -8.101 1.00 93.19 176 THR A O 1
ATOM 1360 N N . GLY A 1 177 ? 18.661 19.336 -10.186 1.00 93.00 177 GLY A 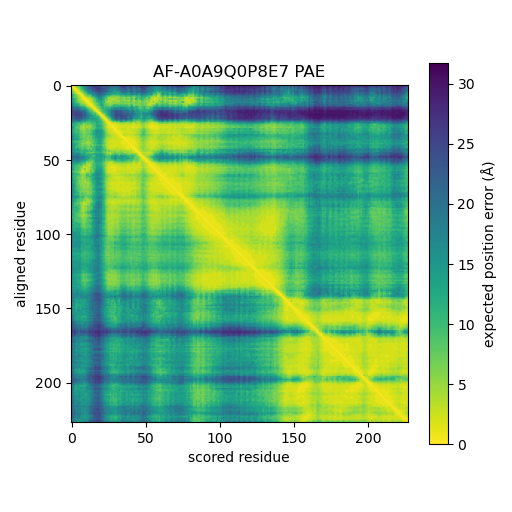N 1
ATOM 1361 C CA . GLY A 1 177 ? 18.588 20.775 -10.463 1.00 93.00 177 GLY A CA 1
ATOM 1362 C C . GLY A 1 177 ? 17.157 21.306 -10.378 1.00 93.00 177 GLY A C 1
ATOM 1363 O O . GLY A 1 177 ? 16.908 22.289 -9.695 1.00 93.00 177 GLY A O 1
ATOM 1364 N N . PHE A 1 178 ? 16.203 20.589 -10.976 1.00 92.31 178 PHE A N 1
ATOM 1365 C CA . PHE A 1 178 ? 14.786 20.930 -10.866 1.00 92.31 178 PHE A CA 1
ATOM 1366 C C . PHE A 1 178 ? 14.284 20.902 -9.413 1.00 92.31 178 PHE A C 1
ATOM 1368 O O . PHE A 1 178 ? 13.570 21.812 -8.998 1.00 92.31 178 PHE A O 1
ATOM 1375 N N . LEU A 1 179 ? 14.671 19.892 -8.625 1.00 94.19 179 LEU A N 1
ATOM 1376 C CA . LEU A 1 179 ? 14.346 19.854 -7.197 1.00 94.19 179 LEU A CA 1
ATOM 1377 C C . LEU A 1 179 ? 14.942 21.057 -6.465 1.00 94.19 179 LEU A C 1
ATOM 1379 O O . LEU A 1 179 ? 14.251 21.648 -5.649 1.00 94.19 179 LEU A O 1
ATOM 1383 N N . SER A 1 180 ? 16.169 21.463 -6.797 1.00 95.31 180 SER A N 1
ATOM 1384 C CA . SER A 1 180 ? 16.834 22.609 -6.170 1.00 95.31 180 SER A CA 1
ATOM 1385 C C . SER A 1 180 ? 16.096 23.918 -6.457 1.00 95.31 180 SER A C 1
ATOM 1387 O O . SER A 1 180 ? 15.925 24.734 -5.555 1.00 95.31 180 SER A O 1
ATOM 1389 N N . ASP A 1 181 ? 15.581 24.074 -7.678 1.00 93.00 181 ASP A N 1
ATOM 1390 C CA . ASP A 1 181 ? 14.809 25.250 -8.086 1.00 93.00 181 ASP A CA 1
ATOM 1391 C C . ASP A 1 181 ? 13.436 25.324 -7.391 1.00 93.00 181 ASP A C 1
ATOM 1393 O O . ASP A 1 181 ? 12.983 26.407 -7.018 1.00 93.00 181 ASP A O 1
ATOM 1397 N N . VAL A 1 182 ? 12.755 24.184 -7.219 1.00 93.81 182 VAL A N 1
ATOM 1398 C CA . VAL A 1 182 ? 11.401 24.126 -6.631 1.00 93.81 182 VAL A CA 1
ATOM 1399 C C . VAL A 1 182 ? 11.446 24.107 -5.105 1.00 93.81 182 VAL A C 1
ATOM 1401 O O . VAL A 1 182 ? 10.660 24.786 -4.438 1.00 93.81 182 VAL A O 1
ATOM 1404 N N . TYR A 1 183 ? 12.341 23.302 -4.541 1.00 95.94 183 TYR A N 1
ATOM 1405 C CA . TYR A 1 183 ? 12.517 23.147 -3.109 1.00 95.94 183 TYR A CA 1
ATOM 1406 C C . TYR A 1 183 ? 13.947 22.678 -2.770 1.00 95.94 183 TYR A C 1
ATOM 1408 O O . TYR A 1 183 ? 14.208 21.475 -2.770 1.00 95.94 183 TYR A O 1
ATOM 1416 N N . PRO A 1 184 ? 14.868 23.595 -2.415 1.00 94.94 184 PRO A N 1
ATOM 1417 C CA . PRO A 1 184 ? 16.274 23.270 -2.158 1.00 94.94 184 PRO A CA 1
ATOM 1418 C C . PRO A 1 184 ? 16.504 22.101 -1.194 1.00 94.94 184 PRO A C 1
ATOM 1420 O O . PRO A 1 184 ? 17.300 21.220 -1.499 1.00 94.94 184 PRO A O 1
ATOM 1423 N N . ALA A 1 185 ? 15.736 22.023 -0.101 1.00 93.88 185 ALA A N 1
ATOM 1424 C CA . ALA A 1 185 ? 15.866 20.935 0.870 1.00 93.88 185 ALA A CA 1
ATOM 1425 C C . ALA A 1 185 ? 15.563 19.554 0.260 1.00 93.88 185 ALA A C 1
ATOM 1427 O O . ALA A 1 185 ? 16.147 18.556 0.668 1.00 93.88 185 ALA A O 1
ATOM 1428 N N . ALA A 1 186 ? 14.691 19.486 -0.753 1.00 93.75 186 ALA A N 1
ATOM 1429 C CA . ALA A 1 186 ? 14.463 18.249 -1.488 1.00 93.75 186 ALA A CA 1
ATOM 1430 C C . ALA A 1 186 ? 15.665 17.853 -2.351 1.00 93.75 186 ALA A C 1
ATOM 1432 O O . ALA A 1 186 ? 15.893 16.668 -2.535 1.00 93.75 186 ALA A O 1
ATOM 1433 N N . ALA A 1 187 ? 16.442 18.798 -2.881 1.00 93.81 187 ALA A N 1
ATOM 1434 C CA . ALA A 1 187 ? 17.660 18.462 -3.618 1.00 93.81 187 ALA A CA 1
ATOM 1435 C C . ALA A 1 187 ? 18.806 18.027 -2.697 1.00 93.81 187 ALA A C 1
ATOM 1437 O O . ALA A 1 187 ? 19.586 17.163 -3.091 1.00 93.81 187 ALA A O 1
ATOM 1438 N N . ASP A 1 188 ? 18.891 18.607 -1.499 1.00 94.12 188 ASP A N 1
ATOM 1439 C CA . ASP A 1 188 ? 19.931 18.286 -0.517 1.00 94.12 188 ASP A CA 1
ATOM 1440 C C . ASP A 1 188 ? 19.748 16.880 0.076 1.00 94.12 188 ASP A C 1
ATOM 1442 O O . ASP A 1 188 ? 20.723 16.167 0.302 1.00 94.12 188 ASP A O 1
ATOM 1446 N N . GLU A 1 189 ? 18.495 16.463 0.266 1.00 94.94 189 GLU A N 1
ATOM 1447 C CA . GLU A 1 189 ? 18.126 15.194 0.906 1.00 94.94 189 GLU A CA 1
ATOM 1448 C C . GLU A 1 189 ? 17.640 14.130 -0.098 1.00 94.94 189 GLU A C 1
ATOM 1450 O O . GLU A 1 189 ? 17.097 13.093 0.295 1.00 94.94 189 GLU A O 1
ATOM 1455 N N . VAL A 1 190 ? 17.795 14.365 -1.410 1.00 94.25 190 VAL A N 1
ATOM 1456 C CA . VAL A 1 190 ? 17.378 13.390 -2.428 1.00 94.25 190 VAL A CA 1
ATOM 1457 C C . VAL A 1 190 ? 18.199 12.108 -2.320 1.00 94.25 190 VAL A C 1
ATOM 1459 O O . VAL A 1 190 ? 19.430 12.114 -2.340 1.00 94.25 190 VAL A O 1
ATOM 1462 N N . GLY A 1 191 ? 17.493 10.985 -2.223 1.00 91.81 191 GLY A N 1
ATOM 1463 C CA . GLY A 1 191 ? 18.074 9.655 -2.176 1.00 91.81 191 GLY A CA 1
ATOM 1464 C C . GLY A 1 191 ? 18.364 9.096 -3.568 1.00 91.81 191 GLY A C 1
ATOM 1465 O O . GLY A 1 191 ? 18.830 9.781 -4.482 1.00 91.81 191 GLY A O 1
ATOM 1466 N N . LYS A 1 192 ? 18.086 7.800 -3.749 1.00 91.19 192 LYS A N 1
ATOM 1467 C CA . LYS A 1 192 ? 18.264 7.130 -5.044 1.00 91.19 192 LYS A CA 1
ATOM 1468 C C . LYS A 1 192 ? 17.362 7.765 -6.102 1.00 91.19 192 LYS A C 1
ATOM 1470 O O . LYS A 1 192 ? 16.192 8.016 -5.842 1.00 91.19 192 LYS A O 1
ATOM 1475 N N . ILE A 1 193 ? 17.899 7.937 -7.310 1.00 92.44 193 ILE A N 1
ATOM 1476 C CA . ILE A 1 193 ? 17.171 8.422 -8.487 1.00 92.44 193 ILE A CA 1
ATOM 1477 C C . ILE A 1 193 ? 17.268 7.365 -9.588 1.00 92.44 193 ILE A C 1
ATOM 1479 O O . ILE A 1 193 ? 18.367 6.953 -9.958 1.00 92.44 193 ILE A O 1
ATOM 1483 N N . HIS A 1 194 ? 16.127 6.966 -10.139 1.00 90.19 194 HIS A N 1
ATOM 1484 C CA . HIS A 1 194 ? 16.011 6.107 -11.313 1.00 90.19 194 HIS A CA 1
ATOM 1485 C C . HIS A 1 194 ? 15.341 6.873 -12.449 1.00 90.19 194 HIS A C 1
ATOM 1487 O O . HIS A 1 194 ? 14.353 7.573 -12.245 1.00 90.19 194 HIS A O 1
ATOM 1493 N N . LEU A 1 195 ? 15.872 6.749 -13.663 1.00 89.06 195 LEU A N 1
ATOM 1494 C CA . LEU A 1 195 ? 15.239 7.316 -14.852 1.00 89.06 195 LEU A CA 1
ATOM 1495 C C . LEU A 1 195 ? 14.175 6.349 -15.372 1.00 89.06 195 LEU A C 1
ATOM 1497 O O . LEU A 1 195 ? 14.392 5.137 -15.405 1.00 89.06 195 LEU A O 1
ATOM 1501 N N . ILE A 1 196 ? 13.031 6.887 -15.788 1.00 85.69 196 ILE A N 1
ATOM 1502 C CA . ILE A 1 196 ? 11.985 6.104 -16.446 1.00 85.69 196 ILE A CA 1
ATOM 1503 C C . ILE A 1 196 ? 12.477 5.733 -17.848 1.00 85.69 196 ILE A C 1
ATOM 1505 O O . ILE A 1 196 ? 13.175 6.508 -18.498 1.00 85.69 196 ILE A O 1
ATOM 1509 N N . ALA A 1 197 ? 12.118 4.538 -18.317 1.00 74.00 197 ALA A N 1
ATOM 1510 C CA . ALA A 1 197 ? 12.614 3.962 -19.569 1.00 74.00 197 ALA A CA 1
ATOM 1511 C C . ALA A 1 197 ? 12.306 4.790 -20.833 1.00 74.00 197 ALA A C 1
ATOM 1513 O O . ALA A 1 197 ? 12.943 4.583 -21.861 1.00 74.00 197 ALA A O 1
ATOM 1514 N N . ASP A 1 198 ? 11.333 5.701 -20.779 1.00 75.44 198 ASP A N 1
ATOM 1515 C CA . ASP A 1 198 ? 11.017 6.626 -21.871 1.00 75.44 198 ASP A CA 1
ATOM 1516 C C . ASP A 1 198 ? 11.824 7.937 -21.813 1.00 75.44 198 ASP A C 1
ATOM 1518 O O . ASP A 1 198 ? 11.612 8.817 -22.647 1.00 75.44 198 ASP A O 1
ATOM 1522 N N . GLU A 1 199 ? 12.730 8.064 -20.834 1.00 70.00 199 GLU A N 1
ATOM 1523 C CA . GLU A 1 199 ? 13.603 9.213 -20.556 1.00 70.00 199 GLU A CA 1
ATOM 1524 C C . GLU A 1 199 ? 12.852 10.541 -20.334 1.00 70.00 199 GLU A C 1
ATOM 1526 O O . GLU A 1 199 ? 13.444 11.626 -20.370 1.00 70.00 199 GLU A O 1
ATOM 1531 N N . ARG A 1 200 ? 11.538 10.468 -20.074 1.00 80.06 200 ARG A N 1
ATOM 1532 C CA . ARG A 1 200 ? 10.645 11.625 -19.862 1.00 80.06 200 ARG A CA 1
ATOM 1533 C C . ARG A 1 200 ? 10.303 11.863 -18.400 1.00 80.06 200 ARG A C 1
ATOM 1535 O O . ARG A 1 200 ? 9.653 12.856 -18.068 1.00 80.06 200 ARG A O 1
ATOM 1542 N N . GLY A 1 201 ? 10.757 10.981 -17.523 1.00 87.94 201 GLY A N 1
ATOM 1543 C CA . GLY A 1 201 ? 10.552 11.114 -16.097 1.00 87.94 201 GLY A CA 1
ATOM 1544 C C . GLY A 1 201 ? 11.631 10.428 -15.282 1.00 87.94 201 GLY A C 1
ATOM 1545 O O . GLY A 1 201 ? 12.480 9.700 -15.801 1.00 87.94 201 GLY A O 1
ATOM 1546 N N . ALA A 1 202 ? 11.639 10.745 -13.997 1.00 91.88 202 ALA A N 1
ATOM 1547 C CA . ALA A 1 202 ? 12.531 10.169 -13.012 1.00 91.88 202 ALA A CA 1
ATOM 1548 C C . ALA A 1 202 ? 11.723 9.843 -11.769 1.00 91.88 202 ALA A C 1
ATOM 1550 O O . ALA A 1 202 ? 10.793 10.562 -11.410 1.00 91.88 202 ALA A O 1
ATOM 1551 N N . VAL A 1 203 ? 12.117 8.771 -11.112 1.00 92.88 203 VAL A N 1
ATOM 1552 C CA . VAL A 1 203 ? 11.573 8.322 -9.845 1.00 92.88 203 VAL A CA 1
ATOM 1553 C C . VAL A 1 203 ? 12.679 8.480 -8.811 1.00 92.88 203 VAL A C 1
ATOM 1555 O O . VAL A 1 203 ? 13.815 8.081 -9.068 1.00 92.88 203 VAL A O 1
ATOM 1558 N N . PHE A 1 204 ? 12.392 9.111 -7.680 1.00 94.38 204 PHE A N 1
ATOM 1559 C CA . PHE A 1 204 ? 13.400 9.411 -6.668 1.00 94.38 204 PHE A CA 1
ATOM 1560 C C . PHE A 1 204 ? 12.845 9.314 -5.255 1.00 94.38 204 PHE A C 1
ATOM 1562 O O . PHE A 1 204 ? 11.656 9.528 -5.028 1.00 94.38 204 PHE A O 1
ATOM 1569 N N . ASP A 1 205 ? 13.727 9.010 -4.310 1.00 94.69 205 ASP A N 1
ATOM 1570 C CA . ASP A 1 205 ? 13.389 8.934 -2.893 1.00 94.69 205 ASP A CA 1
ATOM 1571 C C . ASP A 1 205 ? 13.654 10.252 -2.170 1.00 94.69 205 ASP A C 1
ATOM 1573 O O . ASP A 1 205 ? 14.669 10.908 -2.406 1.00 94.69 205 ASP A O 1
ATOM 1577 N N . LEU A 1 206 ? 12.766 10.602 -1.241 1.00 94.12 206 LEU A N 1
ATOM 1578 C CA . LEU A 1 206 ? 12.940 11.691 -0.280 1.00 94.12 206 LEU A CA 1
ATOM 1579 C C . LEU A 1 206 ? 12.512 11.251 1.121 1.00 94.12 206 LEU A C 1
ATOM 1581 O O . LEU A 1 206 ? 11.620 10.403 1.231 1.00 94.12 206 LEU A O 1
ATOM 1585 N N . PRO A 1 207 ? 13.063 11.849 2.191 1.00 93.50 207 PRO A N 1
ATOM 1586 C CA . PRO A 1 207 ?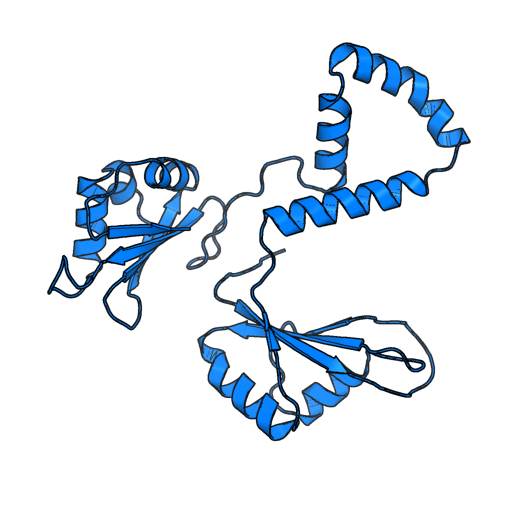 12.497 11.711 3.525 1.00 93.50 207 PRO A CA 1
ATOM 1587 C C . PRO A 1 207 ? 11.014 12.092 3.518 1.00 93.50 207 PRO A C 1
ATOM 1589 O O . PRO A 1 207 ? 10.610 13.049 2.854 1.00 93.50 207 PRO A O 1
ATOM 1592 N N . GLU A 1 208 ? 10.193 11.341 4.248 1.00 89.94 208 GLU A N 1
ATOM 1593 C CA . GLU A 1 208 ? 8.731 11.430 4.175 1.00 89.94 208 GLU A CA 1
ATOM 1594 C C . GLU A 1 208 ? 8.198 12.856 4.393 1.00 89.94 208 GLU A C 1
ATOM 1596 O O . GLU A 1 208 ? 7.313 13.306 3.663 1.00 89.94 208 GLU A O 1
ATOM 1601 N N . GLU A 1 209 ? 8.761 13.583 5.355 1.00 90.25 209 GLU A N 1
ATOM 1602 C CA . GLU A 1 209 ? 8.342 14.952 5.669 1.00 90.25 209 GLU A CA 1
ATOM 1603 C C . GLU A 1 209 ? 8.673 15.927 4.529 1.00 90.25 209 GLU A C 1
ATOM 1605 O O . GLU A 1 209 ? 7.831 16.725 4.119 1.00 90.25 209 GLU A O 1
ATOM 1610 N N . ILE A 1 210 ? 9.850 15.782 3.916 1.00 93.56 210 ILE A N 1
ATOM 1611 C CA . ILE A 1 210 ? 10.275 16.595 2.768 1.00 93.56 210 ILE A CA 1
ATOM 1612 C C . ILE A 1 210 ? 9.413 16.282 1.542 1.00 93.56 210 ILE A C 1
ATOM 1614 O O . ILE A 1 210 ? 9.011 17.190 0.813 1.00 93.56 210 ILE A O 1
ATOM 1618 N N . ALA A 1 211 ? 9.076 15.008 1.331 1.00 92.00 211 ALA A N 1
ATOM 1619 C CA . ALA A 1 211 ? 8.198 14.586 0.247 1.00 92.00 211 ALA A CA 1
ATOM 1620 C C . ALA A 1 211 ? 6.788 15.188 0.381 1.00 92.00 211 ALA A C 1
ATOM 1622 O O . ALA A 1 211 ? 6.241 15.692 -0.603 1.00 92.00 211 ALA A O 1
ATOM 1623 N N . LYS A 1 212 ? 6.208 15.179 1.592 1.00 90.75 212 LYS A N 1
ATOM 1624 C CA . LYS A 1 212 ? 4.905 15.810 1.877 1.00 90.75 212 LYS A CA 1
ATOM 1625 C C . LYS A 1 212 ? 4.932 17.304 1.576 1.00 90.75 212 LYS A C 1
ATOM 1627 O O . LYS A 1 212 ? 3.993 17.830 0.982 1.00 90.75 212 LYS A O 1
ATOM 1632 N N . GLU A 1 213 ? 5.997 17.996 1.962 1.00 92.94 213 GLU A N 1
ATOM 1633 C CA . GLU A 1 213 ? 6.132 19.423 1.683 1.00 92.94 213 GLU A CA 1
ATOM 1634 C C . GLU A 1 213 ? 6.304 19.713 0.192 1.00 92.94 213 GLU A C 1
ATOM 1636 O O . GLU A 1 213 ? 5.664 20.636 -0.315 1.00 92.94 213 GLU A O 1
ATOM 1641 N N . LEU A 1 214 ? 7.114 18.919 -0.518 1.00 93.31 214 LEU A N 1
ATOM 1642 C CA . LEU A 1 214 ? 7.343 19.067 -1.956 1.00 93.31 214 LEU A CA 1
ATOM 1643 C C . LEU A 1 214 ? 6.045 18.919 -2.760 1.00 93.31 214 LEU A C 1
ATOM 1645 O O . LEU A 1 214 ? 5.799 19.714 -3.663 1.00 93.31 214 LEU A O 1
ATOM 1649 N N . LEU A 1 215 ? 5.192 17.954 -2.401 1.00 92.00 215 LEU A N 1
ATOM 1650 C CA . LEU A 1 215 ? 3.890 17.742 -3.048 1.00 92.00 215 LEU A CA 1
ATOM 1651 C C . LEU A 1 215 ? 2.933 18.938 -2.899 1.00 92.00 215 LEU A C 1
ATOM 1653 O O . LEU A 1 215 ? 2.022 19.094 -3.706 1.00 92.00 215 LEU A O 1
ATOM 1657 N N . ASN A 1 216 ? 3.154 19.798 -1.903 1.00 92.81 216 ASN A N 1
ATOM 1658 C CA . ASN A 1 216 ? 2.373 21.014 -1.678 1.00 92.81 216 ASN A CA 1
ATOM 1659 C C . ASN A 1 216 ? 3.000 22.268 -2.320 1.00 92.81 216 ASN A C 1
ATOM 1661 O O . ASN A 1 216 ? 2.448 23.365 -2.195 1.00 92.81 216 ASN A O 1
ATOM 1665 N N . LYS A 1 217 ? 4.159 22.156 -2.986 1.00 91.75 217 LYS A N 1
ATOM 1666 C CA . LYS A 1 217 ? 4.801 23.288 -3.672 1.00 91.75 217 LYS A CA 1
ATOM 1667 C C . LYS A 1 217 ? 4.164 23.549 -5.033 1.00 91.75 217 LYS A C 1
ATOM 1669 O O . LYS A 1 217 ? 3.616 22.662 -5.680 1.00 91.75 217 LYS A O 1
ATOM 1674 N N . GLN A 1 218 ? 4.286 24.792 -5.498 1.00 90.31 218 GLN A N 1
ATOM 1675 C CA . GLN A 1 218 ? 3.929 25.135 -6.871 1.00 90.31 218 GLN A CA 1
ATOM 1676 C C . GLN A 1 218 ? 4.968 24.562 -7.830 1.00 90.31 218 GLN A C 1
ATOM 1678 O O . GLN A 1 218 ? 6.159 24.850 -7.719 1.00 90.31 218 GLN A O 1
ATOM 1683 N N . ILE A 1 219 ? 4.496 23.759 -8.778 1.00 92.00 219 ILE A N 1
ATOM 1684 C CA . ILE A 1 219 ? 5.341 23.087 -9.759 1.00 92.00 219 ILE A CA 1
ATOM 1685 C C . ILE A 1 219 ? 5.364 23.916 -11.056 1.00 92.00 219 ILE A C 1
ATOM 1687 O O . ILE A 1 219 ? 4.297 24.300 -11.544 1.00 92.00 219 ILE A O 1
ATOM 1691 N N . PRO A 1 220 ? 6.547 24.196 -11.640 1.00 89.12 220 PRO A N 1
ATOM 1692 C CA . PRO A 1 220 ? 6.654 24.890 -12.920 1.00 89.12 220 PRO A CA 1
ATOM 1693 C C . PRO A 1 220 ? 5.880 24.171 -14.038 1.00 89.12 220 PRO A C 1
ATOM 1695 O O . PRO A 1 220 ? 5.900 22.936 -14.095 1.00 89.12 220 PRO A O 1
ATOM 1698 N N . PRO A 1 221 ? 5.248 24.912 -14.968 1.00 87.06 221 PRO A N 1
ATOM 1699 C CA . PRO A 1 221 ? 4.423 24.325 -16.019 1.00 87.06 221 PRO A CA 1
ATOM 1700 C C . PRO A 1 221 ? 5.210 23.324 -16.871 1.00 87.06 221 PRO A C 1
ATOM 1702 O O . PRO A 1 221 ? 6.406 23.493 -17.117 1.00 87.06 221 PRO A O 1
ATOM 1705 N N . GLY A 1 222 ? 4.524 22.270 -17.315 1.00 85.88 222 GLY A N 1
ATOM 1706 C CA . GLY A 1 222 ? 5.141 21.170 -18.056 1.00 85.88 222 GLY A CA 1
ATOM 1707 C C . GLY A 1 222 ? 5.869 20.145 -17.181 1.00 85.88 222 GLY A C 1
ATOM 1708 O O . GLY A 1 222 ? 6.545 19.276 -17.723 1.00 85.88 222 GLY A O 1
ATOM 1709 N N . ASN A 1 223 ? 5.739 20.217 -15.854 1.00 89.38 223 ASN A N 1
ATOM 1710 C CA . ASN A 1 223 ? 6.249 19.212 -14.923 1.00 89.38 223 ASN A CA 1
ATOM 1711 C C . ASN A 1 223 ? 5.128 18.752 -13.991 1.00 89.38 223 ASN A C 1
ATOM 1713 O O . ASN A 1 223 ? 4.270 19.540 -13.597 1.00 89.38 223 ASN A O 1
ATOM 1717 N N . ILE A 1 224 ? 5.153 17.476 -13.624 1.00 90.75 224 ILE A N 1
ATOM 1718 C CA . ILE A 1 224 ? 4.207 16.863 -12.693 1.00 90.75 224 ILE A CA 1
ATOM 1719 C C . ILE A 1 224 ? 5.020 16.051 -11.690 1.00 90.75 224 ILE A C 1
ATOM 1721 O O . ILE A 1 224 ? 5.835 15.227 -12.104 1.00 90.75 224 ILE A O 1
ATOM 1725 N N . ILE A 1 225 ? 4.793 16.273 -10.394 1.00 91.50 225 ILE A N 1
ATOM 1726 C CA . ILE A 1 225 ? 5.284 15.398 -9.323 1.00 91.50 225 ILE A CA 1
ATOM 1727 C C . ILE A 1 225 ? 4.086 14.645 -8.751 1.00 91.50 225 ILE A C 1
ATOM 1729 O O . ILE A 1 225 ? 3.082 15.262 -8.399 1.00 91.50 225 ILE A O 1
ATOM 1733 N N . ALA A 1 226 ? 4.196 13.325 -8.654 1.00 89.00 226 ALA A N 1
ATOM 1734 C CA . ALA A 1 226 ? 3.191 12.461 -8.044 1.00 89.00 226 ALA A CA 1
ATOM 1735 C C . ALA A 1 226 ? 3.852 11.425 -7.125 1.00 89.00 226 ALA A C 1
ATOM 1737 O O . ALA A 1 226 ? 5.040 11.142 -7.275 1.00 89.00 226 ALA A O 1
ATOM 1738 N N . LYS A 1 227 ? 3.085 10.881 -6.176 1.00 81.50 227 LYS A N 1
ATOM 1739 C CA . LYS A 1 227 ? 3.519 9.794 -5.288 1.00 81.50 227 LYS A CA 1
ATOM 1740 C C . LYS A 1 227 ? 3.138 8.439 -5.856 1.00 81.50 227 LYS A C 1
ATOM 1742 O O . LYS A 1 227 ? 1.926 8.168 -5.998 1.00 81.50 227 LYS A O 1
#

Solvent-accessible surface area (backbone atoms only — not comparable to full-atom values): 12875 Å² total; per-residue (Å²): 134,89,82,48,78,57,39,44,35,34,41,37,84,39,82,34,89,60,84,86,84,75,94,36,66,58,39,76,35,80,63,70,66,94,45,36,66,60,42,51,65,59,46,65,59,21,5,52,82,83,35,74,9,37,33,37,39,38,41,45,74,89,44,53,65,56,53,56,48,38,32,61,70,54,71,48,80,70,44,81,42,79,71,80,50,73,66,57,51,51,52,53,34,43,52,51,45,53,57,53,60,72,68,57,57,67,73,61,51,60,74,48,42,70,60,51,51,54,44,36,74,75,47,42,69,57,47,58,52,51,49,45,31,45,73,48,71,48,72,54,82,81,71,41,50,18,60,87,78,66,43,76,50,18,29,42,34,36,41,39,50,39,70,91,72,45,93,69,77,57,43,72,69,57,51,41,51,50,31,39,74,71,39,49,69,52,37,76,53,47,55,64,72,45,71,40,95,84,35,46,26,36,38,35,29,24,46,39,70,54,42,59,52,57,72,72,51,83,68,63,86,47,50,46,78,48,115

Organism: NCBI:txid2511006

pLDDT: mean 82.62, std 14.48, range [25.03, 96.25]

Foldseek 3Di:
DDDQQQKWKWKDKDAEEDDDDDADLEAEAADDDQALVVVCVRRNVYHYDRGIHMYMYIDGPVCVVVVVVNCVRNVHDIDIDGDDDPVRLLVVLLVVVVVVVVPDDVVVCVVCVVVVVVQCVVQNVVSVVCVSCVNSVNNDPQFAADSVPRDTQKHKKKKFFACVVDVDFDDPVNVLVQCCVFPVVCSVFKDDKDADPVSGMIITMGGPVVLVVSQVTDHPPRMDMDD

Mean predicted aligned error: 10.95 Å

Nearest PDB structures (foldseek):
  4kbf-assembly1_A  TM=9.043E-01  e=1.275E-03  Thermus thermophilus HB27
  2m3d-assembly1_A  TM=7.133E-01  e=7.653E-04  Homo sapiens
  2e29-assembly1_A  TM=6.515E-01  e=2.264E-03  Homo sapiens
  3tp2-assembly2_B  TM=5.219E-01  e=5.135E-01  Saccharomyces cerevisiae
  3tp2-assembly1_A  TM=4.933E-01  e=3.979E-01  Saccharomyces cerevisiae

Sequence (227 aa):
MVFDRESSLCLLPLMLHLVGLISQTQIIHYELPNDAETFVHRSGRTGRAGKEGTAILMFTSSQRRTVRSLERDAGCKFEFVSPPTVEEVLESSAEQVVATLRGVHPESVEFFTPTAQKLIEEQGTNALAAALAHLSGFSQPPSSRSLISHEQGWATLQLTRDPTYSRGFLSARSATGFLSDVYPAAADEVGKIHLIADERGAVFDLPEEIAKELLNKQIPPGNIIAK